Protein AF-A0A0S2LNF9-F1 (afdb_monomer)

Structure (mmCIF, N/CA/C/O backbone):
data_AF-A0A0S2LNF9-F1
#
_entry.id   AF-A0A0S2LNF9-F1
#
loop_
_atom_site.group_PDB
_atom_site.id
_atom_site.type_symbol
_atom_site.label_atom_id
_atom_site.label_alt_id
_atom_site.label_comp_id
_atom_site.label_asym_id
_atom_site.label_entity_id
_atom_site.label_seq_id
_atom_site.pdbx_PDB_ins_code
_atom_site.Cartn_x
_atom_site.Cartn_y
_atom_site.Cartn_z
_atom_site.occupancy
_atom_site.B_iso_or_equiv
_atom_site.auth_seq_id
_atom_site.auth_comp_id
_atom_site.auth_asym_id
_atom_site.auth_atom_id
_atom_site.pdbx_PDB_model_num
ATOM 1 N N . MET A 1 1 ? -45.066 14.706 72.713 1.00 43.97 1 MET A N 1
ATOM 2 C CA . MET A 1 1 ? -46.353 13.981 72.573 1.00 43.97 1 MET A CA 1
ATOM 3 C C . MET A 1 1 ? -46.395 12.631 73.308 1.00 43.97 1 MET A C 1
ATOM 5 O O . MET A 1 1 ? -47.470 12.231 73.723 1.00 43.97 1 MET A O 1
ATOM 9 N N . ILE A 1 2 ? -45.254 11.965 73.553 1.00 38.34 2 ILE A N 1
ATOM 10 C CA . ILE A 1 2 ? -45.173 10.653 74.239 1.00 38.34 2 ILE A CA 1
ATOM 11 C C . ILE A 1 2 ? -45.455 10.735 75.760 1.00 38.34 2 ILE A C 1
ATOM 13 O O . ILE A 1 2 ? -46.087 9.841 76.318 1.00 38.34 2 ILE A O 1
ATOM 17 N N . ASN A 1 3 ? -45.106 11.843 76.428 1.00 39.09 3 ASN A N 1
ATOM 18 C CA . ASN A 1 3 ? -45.374 12.017 77.869 1.00 39.09 3 ASN A CA 1
ATOM 19 C C . ASN A 1 3 ? -46.859 12.196 78.232 1.00 39.09 3 ASN A C 1
ATOM 21 O O . ASN A 1 3 ? -47.233 11.922 79.365 1.00 39.09 3 ASN A O 1
ATOM 25 N N . ALA A 1 4 ? -47.714 12.597 77.286 1.00 41.50 4 ALA A N 1
ATOM 26 C CA . ALA A 1 4 ? -49.153 12.745 77.531 1.00 41.50 4 ALA A CA 1
ATOM 27 C C . ALA A 1 4 ? -49.925 11.412 77.442 1.00 41.50 4 ALA A C 1
ATOM 29 O O . ALA A 1 4 ? -51.071 11.334 77.874 1.00 41.50 4 ALA A O 1
ATOM 30 N N . MET A 1 5 ? -49.312 10.362 76.875 1.00 44.09 5 MET A N 1
ATOM 31 C CA . MET A 1 5 ? -49.921 9.030 76.763 1.00 44.09 5 MET A CA 1
ATOM 32 C C . MET A 1 5 ? -49.586 8.118 77.947 1.00 44.09 5 MET A C 1
ATOM 34 O O . MET A 1 5 ? -50.437 7.322 78.335 1.00 44.09 5 MET A O 1
ATOM 38 N N . LYS A 1 6 ? -48.404 8.264 78.567 1.00 45.19 6 LYS A N 1
ATOM 39 C CA . LYS A 1 6 ? -48.053 7.514 79.789 1.00 45.19 6 LYS A CA 1
ATOM 40 C C . LYS A 1 6 ? -49.008 7.820 80.946 1.00 45.19 6 LYS A C 1
ATOM 42 O O . LYS A 1 6 ? -49.495 6.900 81.586 1.00 45.19 6 LYS A O 1
ATOM 47 N N . THR A 1 7 ? -49.371 9.088 81.135 1.00 42.69 7 THR A N 1
ATOM 48 C CA . THR A 1 7 ? -50.280 9.512 82.213 1.00 42.69 7 THR A CA 1
ATOM 49 C C . THR A 1 7 ? -51.710 8.990 82.066 1.00 42.69 7 THR A C 1
ATOM 51 O O . THR A 1 7 ? -52.425 8.918 83.057 1.00 42.69 7 THR A O 1
ATOM 54 N N . ARG A 1 8 ? -52.144 8.583 80.863 1.00 42.78 8 ARG A N 1
ATOM 55 C CA . ARG A 1 8 ? -53.462 7.949 80.659 1.00 42.78 8 ARG A CA 1
ATOM 56 C C . ARG A 1 8 ? -53.458 6.435 80.859 1.00 42.78 8 ARG A C 1
ATOM 58 O O . ARG A 1 8 ? -54.523 5.878 81.098 1.00 42.78 8 ARG A O 1
ATOM 65 N N . TYR A 1 9 ? -52.301 5.783 80.761 1.00 44.81 9 TYR A N 1
ATOM 66 C CA . TYR A 1 9 ? -52.181 4.337 80.955 1.00 44.81 9 TYR A CA 1
ATOM 67 C C . TYR A 1 9 ? -52.340 3.956 82.435 1.00 44.81 9 TYR A C 1
ATOM 69 O O . TYR A 1 9 ? -53.058 3.011 82.752 1.00 44.81 9 TYR A O 1
ATOM 77 N N . ASP A 1 10 ? -51.788 4.763 83.345 1.00 44.19 10 ASP A N 1
ATOM 78 C CA . ASP A 1 10 ? -51.881 4.515 84.791 1.00 44.19 10 ASP A CA 1
ATOM 79 C C . ASP A 1 10 ? -53.291 4.773 85.361 1.00 44.19 10 ASP A C 1
ATOM 81 O O . ASP A 1 10 ? -53.664 4.190 86.375 1.00 44.19 10 ASP A O 1
ATOM 85 N N . ILE A 1 11 ? -54.122 5.570 84.674 1.00 46.03 11 ILE A N 1
ATOM 86 C CA . ILE A 1 11 ? -55.523 5.830 85.064 1.00 46.03 11 ILE A CA 1
ATOM 87 C C . ILE A 1 11 ? -56.433 4.623 84.769 1.00 46.03 11 ILE A C 1
ATOM 89 O O . ILE A 1 11 ? -57.451 4.449 85.428 1.00 46.03 11 ILE A O 1
ATOM 93 N N . PHE A 1 12 ? -56.073 3.764 83.810 1.00 45.41 12 PHE A N 1
ATOM 94 C CA . PHE A 1 12 ? -56.874 2.589 83.434 1.00 45.41 12 PHE A CA 1
ATOM 95 C C . PHE A 1 12 ? -56.528 1.315 84.219 1.00 45.41 12 PHE A C 1
ATOM 97 O O . PHE A 1 12 ? -57.216 0.309 84.056 1.00 45.41 12 PHE A O 1
ATOM 104 N N . ASN A 1 13 ? -55.486 1.343 85.059 1.00 39.56 13 ASN A N 1
ATOM 105 C CA . ASN A 1 13 ? -55.034 0.180 85.829 1.00 39.56 13 ASN A CA 1
ATOM 106 C C . ASN A 1 13 ? -55.529 0.180 87.290 1.00 39.56 13 ASN A C 1
ATOM 108 O O . ASN A 1 13 ? -55.176 -0.710 88.065 1.00 39.56 13 ASN A O 1
ATOM 112 N N . SER A 1 14 ? -56.366 1.146 87.685 1.00 38.06 14 SER A N 1
ATOM 113 C CA . SER A 1 14 ? -57.137 1.044 88.922 1.00 38.06 14 SER A CA 1
ATOM 114 C C . SER A 1 14 ? -58.347 0.143 88.673 1.00 38.06 14 SER A C 1
ATOM 116 O O . SER A 1 14 ? -59.319 0.508 88.018 1.00 38.06 14 SER A O 1
ATOM 118 N N . ASN A 1 15 ? -58.276 -1.077 89.201 1.00 47.59 15 ASN A N 1
ATOM 119 C CA . ASN A 1 15 ? -59.408 -1.987 89.332 1.00 47.59 15 ASN A CA 1
ATOM 120 C C . ASN A 1 15 ? -60.584 -1.278 90.021 1.00 47.59 15 ASN A C 1
ATOM 122 O O . ASN A 1 15 ? -60.651 -1.286 91.242 1.00 47.59 15 ASN A O 1
ATOM 126 N N . THR A 1 16 ? -61.507 -0.667 89.280 1.00 46.25 16 THR A N 1
ATOM 127 C CA . THR A 1 16 ? -62.904 -0.467 89.695 1.00 46.25 16 THR A CA 1
ATOM 128 C C . THR A 1 16 ? -63.767 -0.004 88.519 1.00 46.25 16 THR A C 1
ATOM 130 O O . THR A 1 16 ? -63.423 0.922 87.799 1.00 46.25 16 THR A O 1
ATOM 133 N N . LEU A 1 17 ? -64.944 -0.636 88.420 1.00 45.34 17 LEU A N 1
ATOM 134 C CA . LEU A 1 17 ? -66.165 -0.170 87.749 1.00 45.34 17 LEU A CA 1
ATOM 135 C C . LEU A 1 17 ? -66.181 -0.186 86.212 1.00 45.34 17 LEU A C 1
ATOM 137 O O . LEU A 1 17 ? -65.773 0.760 85.564 1.00 45.34 17 LEU A O 1
ATOM 141 N N . PHE A 1 18 ? -66.796 -1.230 85.646 1.00 40.12 18 PHE A N 1
ATOM 142 C CA . PHE A 1 18 ? -68.090 -1.112 84.950 1.00 40.12 18 PHE A CA 1
ATOM 143 C C . PHE A 1 18 ? -68.757 -2.494 84.912 1.00 40.12 18 PHE A C 1
ATOM 145 O O . PHE A 1 18 ? -68.689 -3.232 83.932 1.00 40.12 18 PHE A O 1
ATOM 152 N N . ALA A 1 19 ? -69.413 -2.848 86.017 1.00 46.69 19 ALA A N 1
ATOM 153 C CA . ALA A 1 19 ? -70.541 -3.761 85.956 1.00 46.69 19 ALA A CA 1
ATOM 154 C C . ALA A 1 19 ? -71.732 -2.954 85.421 1.00 46.69 19 ALA A C 1
ATOM 156 O O . ALA A 1 19 ? -72.217 -2.050 86.099 1.00 46.69 19 ALA A O 1
ATOM 157 N N . SER A 1 20 ? -72.200 -3.253 84.211 1.00 37.16 20 SER A N 1
ATOM 158 C CA . SER A 1 20 ? -73.560 -2.905 83.808 1.00 37.16 20 SER A CA 1
ATOM 159 C C . SER A 1 20 ? -74.260 -4.154 83.288 1.00 37.16 20 SER A C 1
ATOM 161 O O . SER A 1 20 ? -73.806 -4.864 82.392 1.00 37.16 20 SER A O 1
ATOM 163 N N . THR A 1 21 ? -75.355 -4.461 83.965 1.00 40.03 21 THR A N 1
ATOM 164 C CA . THR A 1 21 ? -76.299 -5.530 83.687 1.00 40.03 21 THR A CA 1
ATOM 165 C C . THR A 1 21 ? -76.942 -5.317 82.316 1.00 40.03 21 THR A C 1
ATOM 167 O O . THR A 1 21 ? -77.536 -4.277 82.040 1.00 40.03 21 THR A O 1
ATOM 170 N N . ALA A 1 22 ? -76.848 -6.318 81.441 1.00 35.19 22 ALA A N 1
ATOM 171 C CA . ALA A 1 22 ? -77.555 -6.319 80.167 1.00 35.19 22 ALA A CA 1
ATOM 172 C C . ALA A 1 22 ? -79.027 -6.715 80.389 1.00 35.19 22 ALA A C 1
ATOM 174 O O . ALA A 1 22 ? -79.330 -7.882 80.631 1.00 35.19 22 ALA A O 1
ATOM 175 N N . LYS A 1 23 ? -79.947 -5.747 80.282 1.00 39.25 23 LYS A N 1
ATOM 176 C CA . LYS A 1 23 ? -81.360 -6.013 79.962 1.00 39.25 23 LYS A CA 1
ATOM 177 C C . LYS A 1 23 ? -81.554 -5.942 78.445 1.00 39.25 23 LYS A C 1
ATOM 179 O O . LYS A 1 23 ? -80.951 -5.118 77.763 1.00 39.25 23 LYS A O 1
ATOM 184 N N . SER A 1 24 ? -82.366 -6.867 77.945 1.00 45.22 24 SER A N 1
ATOM 185 C CA . SER A 1 24 ? -82.601 -7.186 76.536 1.00 45.22 24 SER A CA 1
ATOM 186 C C . SER A 1 24 ? -82.951 -5.978 75.658 1.00 45.22 24 SER A C 1
ATOM 188 O O . SER A 1 24 ? -83.835 -5.204 76.015 1.00 45.22 24 SER A O 1
ATOM 190 N N . GLY A 1 25 ? -82.347 -5.898 74.464 1.00 46.84 25 GLY A N 1
ATOM 191 C CA . GLY A 1 25 ? -82.920 -5.158 73.328 1.00 46.84 25 GLY A CA 1
ATOM 192 C C . GLY A 1 25 ? -82.023 -4.161 72.583 1.00 46.84 25 GLY A C 1
ATOM 193 O O . GLY A 1 25 ? -82.477 -3.591 71.598 1.00 46.84 25 GLY A O 1
ATOM 194 N N . GLY A 1 26 ? -80.766 -3.948 72.980 1.00 43.09 26 GLY A N 1
ATOM 195 C CA . GLY A 1 26 ? -79.848 -3.032 72.283 1.00 43.09 26 GLY A CA 1
ATOM 196 C C . GLY A 1 26 ? -78.637 -3.754 71.695 1.00 43.09 26 GLY A C 1
ATOM 197 O O . GLY A 1 26 ? -78.028 -4.570 72.382 1.00 43.09 26 GLY A O 1
ATOM 198 N N . LYS A 1 27 ? -78.268 -3.457 70.439 1.00 51.53 27 LYS A N 1
ATOM 199 C CA . LYS A 1 27 ? -77.035 -3.946 69.788 1.00 51.53 27 LYS A CA 1
ATOM 200 C C . LYS A 1 27 ? -75.823 -3.677 70.697 1.00 51.53 27 LYS A C 1
ATOM 202 O O . LYS A 1 27 ? -75.359 -2.545 70.790 1.00 51.53 27 LYS A O 1
ATOM 207 N N . ALA A 1 28 ? -75.331 -4.712 71.378 1.00 53.44 28 ALA A N 1
ATOM 208 C CA . ALA A 1 28 ? -74.191 -4.619 72.281 1.00 53.44 28 ALA A CA 1
ATOM 209 C C . ALA A 1 28 ? -72.918 -4.281 71.488 1.00 53.44 28 ALA A C 1
ATOM 211 O O . ALA A 1 28 ? -72.557 -4.953 70.522 1.00 53.44 28 ALA A O 1
ATOM 212 N N . ILE A 1 29 ? -72.261 -3.195 71.880 1.00 58.22 29 ILE A N 1
ATOM 213 C CA . ILE A 1 29 ? -71.175 -2.560 71.137 1.00 58.22 29 ILE A CA 1
ATOM 214 C C . ILE A 1 29 ? -69.880 -3.385 71.280 1.00 58.22 29 ILE A C 1
ATOM 216 O O . ILE A 1 29 ? -69.244 -3.403 72.333 1.00 58.22 29 ILE A O 1
ATOM 220 N N . VAL A 1 30 ? -69.450 -4.037 70.193 1.00 57.59 30 VAL A N 1
ATOM 221 C CA . VAL A 1 30 ? -68.180 -4.789 70.061 1.00 57.59 30 VAL A CA 1
ATOM 222 C C . VAL A 1 30 ? -66.984 -3.827 69.900 1.00 57.59 30 VAL A C 1
ATOM 224 O O . VAL A 1 30 ? -66.195 -3.944 68.972 1.00 57.59 30 VAL A O 1
ATOM 227 N N . MET A 1 31 ? -66.846 -2.821 70.767 1.00 55.88 31 MET A N 1
ATOM 228 C CA . MET A 1 31 ? -65.713 -1.875 70.708 1.00 55.88 31 MET A CA 1
ATOM 229 C C . MET A 1 31 ? -64.573 -2.283 71.647 1.00 55.88 31 MET A C 1
ATOM 231 O O . MET A 1 31 ? -63.405 -2.112 71.311 1.00 55.88 31 MET A O 1
ATOM 235 N N . SER A 1 32 ? -64.872 -2.911 72.787 1.00 66.06 32 SER A N 1
ATOM 236 C CA . SER A 1 32 ? -63.859 -3.216 73.811 1.00 66.06 32 SER A CA 1
ATOM 237 C C . SER A 1 32 ? -62.818 -4.251 73.361 1.00 66.06 32 SER A C 1
ATOM 239 O O . SER A 1 32 ? -61.622 -4.053 73.564 1.00 66.06 32 SER A O 1
ATOM 241 N N . LYS A 1 33 ? -63.238 -5.329 72.680 1.00 68.50 33 LYS A N 1
ATOM 242 C CA . LYS A 1 33 ? -62.317 -6.362 72.162 1.00 68.50 33 LYS A CA 1
ATOM 243 C C . LYS A 1 33 ? -61.421 -5.848 71.032 1.00 68.50 33 LYS A C 1
ATOM 245 O O . LYS A 1 33 ? -60.275 -6.281 70.929 1.00 68.50 33 LYS A O 1
ATOM 250 N N . LEU A 1 34 ? -61.932 -4.950 70.189 1.00 73.31 34 LEU A N 1
ATOM 251 C CA . LEU A 1 34 ? -61.170 -4.367 69.082 1.00 73.31 34 LEU A CA 1
ATOM 252 C C . LEU A 1 34 ? -60.105 -3.399 69.611 1.00 73.31 34 LEU A C 1
ATOM 254 O O . LEU A 1 34 ? -58.942 -3.492 69.228 1.00 73.31 34 LEU A O 1
ATOM 258 N N . VAL A 1 35 ? -60.493 -2.532 70.551 1.00 76.31 35 VAL A N 1
ATOM 259 C CA . VAL A 1 35 ? -59.588 -1.573 71.197 1.00 76.31 35 VAL A CA 1
ATOM 260 C C . VAL A 1 35 ? -58.490 -2.298 71.976 1.00 76.31 35 VAL A C 1
ATOM 262 O O . VAL A 1 35 ? -57.327 -1.932 71.853 1.00 76.31 35 VAL A O 1
ATOM 265 N N . HIS A 1 36 ? -58.809 -3.381 72.692 1.00 76.44 36 HIS A N 1
ATOM 266 C CA . HIS A 1 36 ? -57.799 -4.168 73.404 1.00 76.44 36 HIS A CA 1
ATOM 267 C C . HIS A 1 36 ? -56.769 -4.809 72.455 1.00 76.44 36 HIS A C 1
ATOM 269 O O . HIS A 1 36 ? -55.567 -4.663 72.671 1.00 76.44 36 HIS A O 1
ATOM 275 N N . LYS A 1 37 ? -57.224 -5.430 71.354 1.00 76.88 37 LYS A N 1
ATOM 276 C CA . LYS A 1 37 ? -56.330 -5.989 70.321 1.00 76.88 37 LYS A CA 1
ATOM 277 C C . LYS A 1 37 ? -55.463 -4.917 69.652 1.00 76.88 37 LYS A C 1
ATOM 279 O O . LYS A 1 37 ? -54.301 -5.169 69.340 1.00 76.88 37 LYS A O 1
ATOM 284 N N . PHE A 1 38 ? -56.009 -3.717 69.458 1.00 79.62 38 PHE A N 1
ATOM 285 C CA . PHE A 1 38 ? -55.264 -2.586 68.913 1.00 79.62 38 PHE A CA 1
ATOM 286 C C . PHE A 1 38 ? -54.183 -2.094 69.885 1.00 79.62 38 PHE A C 1
ATOM 288 O O . PHE A 1 38 ? -53.041 -1.894 69.480 1.00 79.62 38 PHE A O 1
ATOM 295 N N . VAL A 1 39 ? -54.498 -1.986 71.180 1.00 82.00 39 VAL A N 1
ATOM 296 C CA . VAL A 1 39 ? -53.531 -1.586 72.215 1.00 82.00 39 VAL A CA 1
ATOM 297 C C . VAL A 1 39 ? -52.383 -2.594 72.327 1.00 82.00 39 VAL A C 1
ATOM 299 O O . VAL A 1 39 ? -51.228 -2.182 72.395 1.00 82.00 39 VAL A O 1
ATOM 302 N N . THR A 1 40 ? -52.660 -3.900 72.239 1.00 80.38 40 THR A N 1
ATOM 303 C CA . THR A 1 40 ? -51.605 -4.932 72.215 1.00 80.38 40 THR A CA 1
ATOM 304 C C . THR A 1 40 ? -50.723 -4.884 70.960 1.00 80.38 40 THR A C 1
ATOM 306 O O . THR A 1 40 ? -49.605 -5.388 70.982 1.00 80.38 40 THR A O 1
ATOM 309 N N . PHE A 1 41 ? -51.193 -4.264 69.873 1.00 87.25 41 PHE A N 1
ATOM 310 C CA . PHE A 1 41 ? -50.462 -4.126 68.608 1.00 87.25 41 PHE A CA 1
ATOM 311 C C . PHE A 1 41 ? -49.603 -2.845 68.531 1.00 87.25 41 PHE A C 1
ATOM 313 O O . PHE A 1 41 ? -48.679 -2.764 67.721 1.00 87.25 41 PHE A O 1
ATOM 320 N N . LEU A 1 42 ? -49.839 -1.853 69.400 1.00 85.25 42 LEU A N 1
ATOM 321 C CA . LEU A 1 42 ? -49.074 -0.596 69.429 1.00 85.25 42 LEU A CA 1
ATOM 322 C C . LEU A 1 42 ? -47.551 -0.775 69.612 1.00 85.25 42 LEU A C 1
ATOM 324 O O . LEU A 1 42 ? -46.807 -0.087 68.909 1.00 85.25 42 LEU A O 1
ATOM 328 N N . PRO A 1 43 ? -47.044 -1.684 70.473 1.00 88.69 43 PRO A N 1
ATOM 329 C CA . PRO A 1 43 ? -45.602 -1.915 70.603 1.00 88.69 43 PRO A CA 1
ATOM 330 C C . PRO A 1 43 ? -44.967 -2.434 69.308 1.00 88.69 43 PRO A C 1
ATOM 332 O O . PRO A 1 43 ? -43.860 -2.031 68.954 1.00 88.69 43 PRO A O 1
ATOM 335 N N . PHE A 1 44 ? -45.687 -3.285 68.570 1.00 91.00 44 PHE A N 1
ATOM 336 C CA . PHE A 1 44 ? -45.247 -3.775 67.266 1.00 91.00 44 PHE A CA 1
ATOM 337 C C . PHE A 1 44 ? -45.174 -2.636 66.244 1.00 91.00 44 PHE A C 1
ATOM 339 O O . PHE A 1 44 ? -44.172 -2.511 65.541 1.00 91.00 44 PHE A O 1
ATOM 346 N N . LEU A 1 45 ? -46.183 -1.757 66.207 1.00 88.25 45 LEU A N 1
ATOM 347 C CA . LEU A 1 45 ? -46.167 -0.568 65.350 1.00 88.25 45 LEU A CA 1
ATOM 348 C C . LEU A 1 45 ? -44.982 0.347 65.672 1.00 88.25 45 LEU A C 1
ATOM 350 O O . LEU A 1 45 ? -44.245 0.715 64.760 1.00 88.25 45 LEU A O 1
ATOM 354 N N . ALA A 1 46 ? -44.746 0.650 66.950 1.00 90.00 46 ALA A N 1
ATOM 355 C CA . ALA A 1 46 ? -43.617 1.475 67.378 1.00 90.00 46 ALA A CA 1
ATOM 356 C C . ALA A 1 46 ? -42.269 0.857 66.970 1.00 90.00 46 ALA A C 1
ATOM 358 O O . ALA A 1 46 ? -41.428 1.549 66.395 1.00 90.00 46 ALA A O 1
ATOM 359 N N . LYS A 1 47 ? -42.093 -0.457 67.175 1.00 91.88 47 LYS A N 1
ATOM 360 C CA . LYS A 1 47 ? -40.872 -1.162 66.767 1.00 91.88 47 LYS A CA 1
ATOM 361 C C . LYS A 1 47 ? -40.702 -1.197 65.248 1.00 91.88 47 LYS A C 1
ATOM 363 O O . LYS A 1 47 ? -39.589 -1.039 64.755 1.00 91.88 47 LYS A O 1
ATOM 368 N N . SER A 1 48 ? -41.792 -1.361 64.497 1.00 93.00 48 SER A N 1
ATOM 369 C CA . SER A 1 48 ? -41.752 -1.329 63.032 1.00 93.00 48 SER A CA 1
ATOM 370 C C . SER A 1 48 ? -41.341 0.050 62.504 1.00 93.00 48 SER A C 1
ATOM 372 O O . SER A 1 48 ? -40.498 0.124 61.613 1.00 93.00 48 SER A O 1
ATOM 374 N N . MET A 1 49 ? -41.847 1.134 63.109 1.00 93.38 49 MET A N 1
ATOM 375 C CA . MET A 1 49 ? -41.465 2.506 62.765 1.00 93.38 49 MET A CA 1
ATOM 376 C C . MET A 1 49 ? -39.989 2.771 63.073 1.00 93.38 49 MET A C 1
ATOM 378 O O . MET A 1 49 ? -39.280 3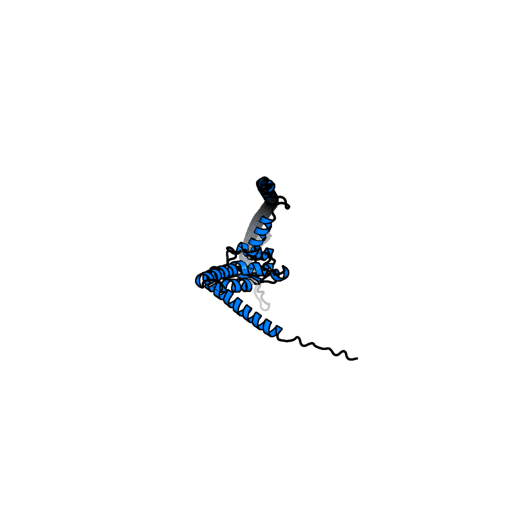.301 62.220 1.00 93.38 49 MET A O 1
ATOM 382 N N . GLU A 1 50 ? -39.504 2.338 64.238 1.00 94.81 50 GLU A N 1
ATOM 383 C CA . GLU A 1 50 ? -38.095 2.465 64.627 1.00 94.81 50 GLU A CA 1
ATOM 384 C C . GLU A 1 50 ? -37.168 1.741 63.633 1.00 94.81 50 GLU A C 1
ATOM 386 O O . GLU A 1 50 ? -36.236 2.344 63.106 1.00 94.81 50 GLU A O 1
ATOM 391 N N . ILE A 1 51 ? -37.494 0.496 63.259 1.00 94.38 51 ILE A N 1
ATOM 392 C CA . ILE A 1 51 ? -36.731 -0.269 62.256 1.00 94.38 51 ILE A CA 1
ATOM 393 C C . ILE A 1 51 ? -36.750 0.434 60.892 1.00 94.38 51 ILE A C 1
ATOM 395 O O . ILE A 1 51 ? -35.733 0.479 60.198 1.00 94.38 51 ILE A O 1
ATOM 399 N N . THR A 1 52 ? -37.892 0.986 60.468 1.00 92.38 52 THR A N 1
ATOM 400 C CA . THR A 1 52 ? -37.950 1.738 59.203 1.00 92.38 52 THR A CA 1
ATOM 401 C C . THR A 1 52 ? -37.137 3.027 59.256 1.00 92.38 52 THR A C 1
ATOM 403 O O . THR A 1 52 ? -36.513 3.384 58.260 1.00 92.38 52 THR A O 1
ATOM 406 N N . GLN A 1 53 ? -37.085 3.694 60.409 1.00 95.62 53 GLN A N 1
ATOM 407 C CA . GLN A 1 53 ? -36.294 4.902 60.606 1.00 95.62 53 GLN A CA 1
ATOM 408 C C . GLN A 1 53 ? -34.791 4.597 60.566 1.00 95.62 53 GLN A C 1
ATOM 410 O O . GLN A 1 53 ? -34.046 5.299 59.882 1.00 95.62 53 GLN A O 1
ATOM 415 N N . GLU A 1 54 ? -34.350 3.516 61.215 1.00 95.38 54 GLU A N 1
ATOM 416 C CA . GLU A 1 54 ? -32.966 3.034 61.127 1.00 95.38 54 GLU A CA 1
ATOM 417 C C . GLU A 1 54 ? -32.587 2.677 59.685 1.00 95.38 54 GLU A C 1
ATOM 419 O O . GLU A 1 54 ? -31.527 3.078 59.205 1.00 95.38 54 GLU A O 1
ATOM 424 N N . ARG A 1 55 ? -33.475 1.993 58.950 1.00 96.50 55 ARG A N 1
ATOM 425 C CA . ARG A 1 55 ? -33.264 1.682 57.525 1.00 96.50 55 ARG A CA 1
ATOM 426 C C . ARG A 1 55 ? -33.166 2.933 56.656 1.00 96.50 55 ARG A C 1
ATOM 428 O O . ARG A 1 55 ? -32.337 2.986 55.755 1.00 96.50 55 ARG A O 1
ATOM 435 N N . LEU A 1 56 ? -33.990 3.946 56.909 1.00 96.25 56 LEU A N 1
ATOM 436 C CA . LEU A 1 56 ? -33.905 5.210 56.177 1.00 96.25 56 LEU A CA 1
ATOM 437 C C . LEU A 1 56 ? -32.575 5.921 56.444 1.00 96.25 56 LEU A C 1
ATOM 439 O O . LEU A 1 56 ? -31.963 6.435 55.509 1.00 96.25 56 LEU A O 1
ATOM 443 N N . LEU A 1 57 ? -32.093 5.896 57.689 1.00 96.62 57 LEU A N 1
ATOM 444 C CA . LEU A 1 57 ? -30.798 6.470 58.050 1.00 96.62 57 LEU A CA 1
ATOM 445 C C . LEU A 1 57 ? -29.633 5.736 57.374 1.00 96.62 57 LEU A C 1
ATOM 447 O O . LEU A 1 57 ? -28.744 6.395 56.834 1.00 96.62 57 LEU A O 1
ATOM 451 N N . THR A 1 58 ? -29.642 4.399 57.333 1.00 96.06 58 THR A N 1
ATOM 452 C CA . THR A 1 58 ? -28.590 3.627 56.642 1.00 96.06 58 THR A CA 1
ATOM 453 C C . THR A 1 58 ? -28.618 3.831 55.126 1.00 96.06 58 THR A C 1
ATOM 455 O O . THR A 1 58 ? -27.570 3.952 54.488 1.00 96.06 58 THR A O 1
ATOM 458 N N . ILE A 1 59 ? -29.803 3.951 54.525 1.00 95.69 59 ILE A N 1
ATOM 459 C CA . ILE A 1 59 ? -29.934 4.306 53.104 1.00 95.69 59 ILE A CA 1
ATOM 460 C C . ILE A 1 59 ? -29.393 5.722 52.851 1.00 95.69 59 ILE A C 1
ATOM 462 O O . ILE A 1 59 ? -28.702 5.969 51.864 1.00 95.69 59 ILE A O 1
ATOM 466 N N . GLN A 1 60 ? -29.643 6.664 53.757 1.00 96.94 60 GLN A N 1
ATOM 467 C CA . GLN A 1 60 ? -29.152 8.029 53.605 1.00 96.94 60 GLN A CA 1
ATOM 468 C C . GLN A 1 60 ? -27.621 8.121 53.716 1.00 96.94 60 GLN A C 1
ATOM 470 O O . GLN A 1 60 ? -27.002 8.892 52.979 1.00 96.94 60 GLN A O 1
ATOM 475 N N . THR A 1 61 ? -26.990 7.353 54.610 1.00 95.88 61 THR A N 1
ATOM 476 C CA . THR A 1 61 ? -25.521 7.332 54.730 1.00 95.88 61 THR A CA 1
ATOM 477 C C . THR A 1 61 ? -24.866 6.665 53.525 1.00 95.88 61 THR A C 1
ATOM 479 O O . THR A 1 61 ? -23.903 7.205 52.984 1.00 95.88 61 THR A O 1
ATOM 482 N N . THR A 1 62 ? -25.420 5.551 53.043 1.00 96.56 62 THR A N 1
ATOM 483 C CA . THR A 1 62 ? -24.918 4.877 51.833 1.00 96.56 62 THR A CA 1
ATOM 484 C C . THR A 1 62 ? -25.024 5.768 50.595 1.00 96.56 62 THR A C 1
ATOM 486 O O . THR A 1 62 ? -24.053 5.875 49.850 1.00 96.56 62 THR A O 1
ATOM 489 N N . LEU A 1 63 ? -26.130 6.501 50.418 1.00 96.38 63 LEU A N 1
ATOM 490 C CA . LEU A 1 63 ? -26.266 7.475 49.328 1.00 96.38 63 LEU A CA 1
ATOM 491 C C . LEU A 1 63 ? -25.213 8.589 49.390 1.00 96.38 63 LEU A C 1
ATOM 493 O O . LEU A 1 63 ? -24.660 8.959 48.355 1.00 96.38 63 LEU A O 1
ATOM 497 N N . LYS A 1 64 ? -24.895 9.102 50.585 1.00 96.56 64 LYS A N 1
ATOM 498 C CA . LYS A 1 64 ? -23.832 10.109 50.749 1.00 96.56 64 LYS A CA 1
ATOM 499 C C . LYS A 1 64 ? -22.458 9.563 50.359 1.00 96.56 64 LYS A C 1
ATOM 501 O O . LYS A 1 64 ? -21.707 10.268 49.689 1.00 96.56 64 LYS A O 1
ATOM 506 N N . ASN A 1 65 ? -22.149 8.322 50.735 1.00 96.25 65 ASN A N 1
ATOM 507 C CA . ASN A 1 65 ? -20.878 7.684 50.382 1.00 96.25 65 ASN A CA 1
ATOM 508 C C . ASN A 1 65 ? -20.763 7.473 48.867 1.00 96.25 65 ASN A C 1
ATOM 510 O O . ASN A 1 65 ? -19.771 7.885 48.272 1.00 96.25 65 ASN A O 1
ATOM 514 N N . ILE A 1 66 ? -21.815 6.943 48.232 1.00 96.31 66 ILE A N 1
ATOM 515 C CA . ILE A 1 66 ? -21.867 6.768 46.772 1.00 96.31 66 ILE A CA 1
ATOM 516 C C . ILE A 1 66 ? -21.699 8.116 46.063 1.00 96.31 66 ILE A C 1
ATOM 518 O O . ILE A 1 66 ? -20.991 8.216 45.064 1.00 96.31 66 ILE A O 1
ATOM 522 N N . GLN A 1 67 ? -22.315 9.182 46.580 1.00 96.94 67 GLN A N 1
ATOM 523 C CA . GLN A 1 67 ? -22.167 10.514 46.001 1.00 96.94 67 GLN A CA 1
ATOM 524 C C . GLN A 1 67 ? -20.728 11.044 46.109 1.00 96.94 67 GLN A C 1
ATOM 526 O O . GLN A 1 67 ? -20.254 11.676 45.164 1.00 96.94 67 GLN A O 1
ATOM 531 N N . ALA A 1 68 ? -20.027 10.772 47.213 1.00 95.44 68 ALA A N 1
ATOM 532 C CA . ALA A 1 68 ? -18.619 11.134 47.374 1.00 95.44 68 ALA A CA 1
ATOM 533 C C . ALA A 1 68 ? -17.713 10.346 46.410 1.00 95.44 68 ALA A C 1
ATOM 535 O O . ALA A 1 68 ? -16.882 10.944 45.729 1.00 95.44 68 ALA A O 1
ATOM 536 N N . GLU A 1 69 ? -17.924 9.035 46.275 1.00 96.50 69 GLU A N 1
ATOM 537 C CA . GLU A 1 69 ? -17.198 8.191 45.311 1.00 96.50 69 GLU A CA 1
ATOM 538 C C . GLU A 1 69 ? -17.445 8.635 43.863 1.00 96.50 69 GLU A C 1
ATOM 540 O O . GLU A 1 69 ? -16.536 8.696 43.039 1.00 96.50 69 GLU A O 1
ATOM 545 N N . LEU A 1 70 ? -18.671 9.031 43.530 1.00 96.56 70 LEU A N 1
ATOM 546 C CA . LEU A 1 70 ? -18.987 9.505 42.185 1.00 96.56 70 LEU A CA 1
ATOM 547 C C . LEU A 1 70 ? -18.308 10.853 41.882 1.00 96.56 70 LEU A C 1
ATOM 549 O O . LEU A 1 70 ? -17.955 11.127 40.733 1.00 96.56 70 LEU A O 1
ATOM 553 N N . GLN A 1 71 ? -18.089 11.693 42.898 1.00 95.50 71 GLN A N 1
ATOM 554 C CA . GLN A 1 71 ? -17.319 12.931 42.757 1.00 95.50 71 GLN A CA 1
ATOM 555 C C . GLN A 1 71 ? -15.825 12.667 42.538 1.00 95.50 71 GLN A C 1
ATOM 557 O O . GLN A 1 71 ? -15.228 13.335 41.691 1.00 95.50 71 GLN A O 1
ATOM 562 N N . THR A 1 72 ? -15.226 11.694 43.235 1.00 95.81 72 THR A N 1
ATOM 563 C CA . THR A 1 72 ? -13.813 11.338 43.018 1.00 95.81 72 THR A CA 1
ATOM 564 C C . THR A 1 72 ? -13.602 10.761 41.623 1.00 95.81 72 THR A C 1
ATOM 566 O O . THR A 1 72 ? -12.732 11.236 40.896 1.00 95.81 72 THR A O 1
ATOM 569 N N . VAL A 1 73 ? -14.478 9.850 41.189 1.00 96.94 73 VAL A N 1
ATOM 570 C CA . VAL A 1 73 ? -14.450 9.274 39.835 1.00 96.94 73 VAL A CA 1
ATOM 571 C C . VAL A 1 73 ? -14.549 10.368 38.769 1.00 96.94 73 VAL A C 1
ATOM 573 O O . VAL A 1 73 ? -13.771 10.379 37.818 1.00 96.94 73 VAL A O 1
ATOM 576 N N . LYS A 1 74 ? -15.454 11.343 38.937 1.00 97.12 74 LYS A N 1
ATOM 577 C CA . LYS A 1 74 ? -15.552 12.495 38.023 1.00 97.12 74 LYS A CA 1
ATOM 578 C C . LYS A 1 74 ? -14.264 13.316 37.975 1.00 97.12 74 LYS A C 1
ATOM 580 O O . LYS A 1 74 ? -13.861 13.727 36.891 1.00 97.12 74 LYS A O 1
ATOM 585 N N . ALA A 1 75 ? -13.623 13.555 39.118 1.00 95.69 75 ALA A N 1
ATOM 586 C CA . ALA A 1 75 ? -12.360 14.287 39.171 1.00 95.69 75 ALA A CA 1
ATOM 587 C C . ALA A 1 75 ? -11.213 13.527 38.486 1.00 95.69 75 ALA A C 1
ATOM 589 O O . ALA A 1 75 ? -10.329 14.143 37.894 1.00 95.69 75 ALA A O 1
ATOM 590 N N . ASP A 1 76 ? -11.217 12.198 38.533 1.00 96.44 76 ASP A N 1
ATOM 591 C CA . ASP A 1 76 ? -10.210 11.398 37.838 1.00 96.44 76 ASP A CA 1
ATOM 592 C C . ASP A 1 76 ? -10.449 11.365 36.323 1.00 96.44 76 ASP A C 1
ATOM 594 O O . ASP A 1 76 ? -9.491 11.468 35.553 1.00 96.44 76 ASP A O 1
ATOM 598 N N . PHE A 1 77 ? -11.710 11.346 35.879 1.00 96.62 77 PHE A N 1
ATOM 599 C CA . PHE A 1 77 ? -12.044 11.503 34.461 1.00 96.62 77 PHE A CA 1
ATOM 600 C C . PHE A 1 77 ? -11.573 12.846 33.894 1.00 96.62 77 PHE A C 1
ATOM 602 O O . PHE A 1 77 ? -10.968 12.864 32.824 1.00 96.62 77 PHE A O 1
ATOM 609 N N . THR A 1 78 ? -11.765 13.958 34.609 1.00 95.75 78 THR A N 1
ATOM 610 C CA . THR A 1 78 ? -11.298 15.270 34.123 1.00 95.75 78 THR A CA 1
ATOM 611 C C . THR A 1 78 ? -9.771 15.359 34.071 1.00 95.75 78 THR A C 1
ATOM 613 O O . THR A 1 78 ? -9.220 15.920 33.123 1.00 95.75 78 THR A O 1
ATOM 616 N N . LYS A 1 79 ? -9.053 14.755 35.031 1.00 96.12 79 LYS A N 1
ATOM 617 C CA . LYS A 1 79 ? -7.584 14.623 34.953 1.00 96.12 79 LYS A CA 1
ATOM 618 C C . LYS A 1 79 ? -7.158 13.826 33.721 1.00 96.12 79 LYS A C 1
ATOM 620 O O . LYS A 1 79 ? -6.216 14.225 33.037 1.00 96.12 79 LYS A O 1
ATOM 625 N N . PHE A 1 80 ? -7.840 12.716 33.440 1.00 96.62 80 PHE A N 1
ATOM 626 C CA . PHE A 1 80 ? -7.547 11.879 32.280 1.00 96.62 80 PHE A CA 1
ATOM 627 C C . PHE A 1 80 ? -7.799 12.621 30.960 1.00 96.62 80 PHE A C 1
ATOM 629 O O . PHE A 1 80 ? -6.951 12.581 30.071 1.00 96.62 80 PHE A O 1
ATOM 636 N N . GLU A 1 81 ? -8.912 13.349 30.843 1.00 95.81 81 GLU A N 1
ATOM 637 C CA 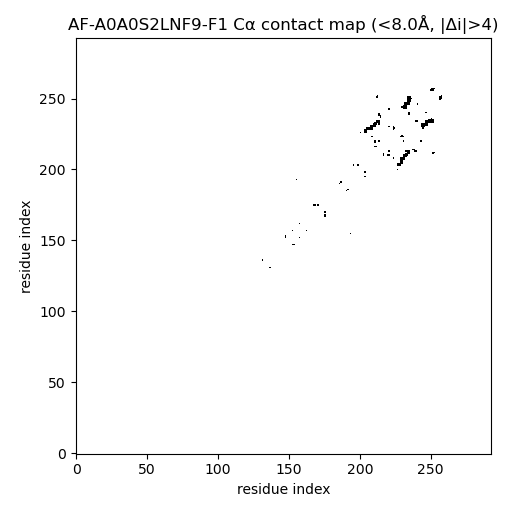. GLU A 1 81 ? -9.206 14.180 29.668 1.00 95.81 81 GLU A CA 1
ATOM 638 C C . GLU A 1 81 ? -8.127 15.245 29.434 1.00 95.81 81 GLU A C 1
ATOM 640 O O . GLU A 1 81 ? -7.655 15.398 28.306 1.00 95.81 81 GLU A O 1
ATOM 645 N N . ASN A 1 82 ? -7.668 15.915 30.495 1.00 96.12 82 ASN A N 1
ATOM 646 C CA . ASN A 1 82 ? -6.594 16.907 30.405 1.00 96.12 82 ASN A CA 1
ATOM 647 C C . ASN A 1 82 ? -5.268 16.286 29.936 1.00 96.12 82 ASN A C 1
ATOM 649 O O . ASN A 1 82 ? -4.610 16.835 29.052 1.00 96.12 82 ASN A O 1
ATOM 653 N N . LEU A 1 83 ? -4.887 15.126 30.487 1.00 96.50 83 LEU A N 1
ATOM 654 C CA . LEU A 1 83 ? -3.686 14.397 30.060 1.00 96.50 83 LEU A CA 1
ATOM 655 C C . LEU A 1 83 ? -3.774 13.974 28.594 1.00 96.50 83 LEU A C 1
ATOM 657 O O . LEU A 1 83 ? -2.803 14.107 27.852 1.00 96.50 83 LEU A O 1
ATOM 661 N N . ASN A 1 84 ? -4.938 13.493 28.162 1.00 95.50 84 ASN A N 1
ATOM 662 C CA . ASN A 1 84 ? -5.146 13.105 26.775 1.00 95.50 84 ASN A CA 1
ATOM 663 C C . ASN A 1 84 ? -5.037 14.324 25.841 1.00 95.50 84 ASN A C 1
ATOM 665 O O . ASN A 1 84 ? -4.378 14.256 24.803 1.00 95.50 84 ASN A O 1
ATOM 669 N N . GLY A 1 85 ? -5.596 15.469 26.248 1.00 95.62 85 GLY A N 1
ATOM 670 C CA . GLY A 1 85 ? -5.422 16.748 25.559 1.00 95.62 85 GLY A CA 1
ATOM 671 C C . GLY A 1 85 ? -3.947 17.130 25.396 1.00 95.62 85 GLY A C 1
ATOM 672 O O . GLY A 1 85 ? -3.506 17.411 24.281 1.00 95.62 85 GLY A O 1
ATOM 673 N N . GLU A 1 86 ? -3.158 17.042 26.466 1.00 96.56 86 GLU A N 1
ATOM 674 C CA . GLU A 1 86 ? -1.723 17.349 26.430 1.00 96.56 86 GLU A CA 1
ATOM 675 C C . GLU A 1 86 ? -0.938 16.385 25.525 1.00 96.56 86 GLU A C 1
ATOM 677 O O . GLU A 1 86 ? -0.131 16.805 24.699 1.00 96.56 86 GLU A O 1
ATOM 682 N N . VAL A 1 87 ? -1.219 15.082 25.590 1.00 97.06 87 VAL A N 1
ATOM 683 C CA . VAL A 1 87 ? -0.573 14.100 24.702 1.00 97.06 87 VAL A CA 1
ATOM 684 C C . VAL A 1 87 ? -0.904 14.387 23.236 1.00 97.06 87 VAL A C 1
ATOM 686 O O . VAL A 1 87 ? -0.020 14.341 22.374 1.00 97.06 87 VAL A O 1
ATOM 689 N N . THR A 1 88 ? -2.160 14.723 22.929 1.00 96.44 88 THR A N 1
ATOM 690 C CA . THR A 1 88 ? -2.544 15.068 21.554 1.00 96.44 88 THR A CA 1
ATOM 691 C C . THR A 1 88 ? -1.856 16.345 21.071 1.00 96.44 88 THR A C 1
ATOM 693 O O . THR A 1 88 ? -1.372 16.367 19.935 1.00 96.44 88 THR A O 1
ATOM 696 N N . SER A 1 89 ? -1.718 17.369 21.920 1.00 95.62 89 SER A N 1
ATOM 697 C CA . SER A 1 89 ? -1.020 18.611 21.570 1.00 95.62 89 SER A CA 1
ATOM 698 C C . SER A 1 89 ? 0.457 18.334 21.246 1.00 95.62 89 SER A C 1
ATOM 700 O O . SER A 1 89 ? 0.948 18.725 20.180 1.00 95.62 89 SER A O 1
ATOM 702 N N . GLN A 1 90 ? 1.140 17.533 22.066 1.00 97.19 90 GLN A N 1
ATOM 703 C CA . GLN A 1 90 ? 2.534 17.156 21.836 1.00 97.19 90 GLN A CA 1
ATOM 704 C C . GLN A 1 90 ? 2.716 16.324 20.563 1.00 97.19 90 GLN A C 1
ATOM 706 O O . GLN A 1 90 ? 3.633 16.585 19.778 1.00 97.19 90 GLN A O 1
ATOM 711 N N . LEU A 1 91 ? 1.817 15.373 20.292 1.00 96.00 91 LEU A N 1
ATOM 712 C CA . LEU A 1 91 ? 1.854 14.587 19.056 1.00 96.00 91 LEU A CA 1
ATOM 713 C C . LEU A 1 91 ? 1.677 15.462 17.811 1.00 96.00 91 LEU A C 1
ATOM 715 O O . LEU A 1 91 ? 2.361 15.245 16.805 1.00 96.00 91 LEU A O 1
ATOM 719 N N . THR A 1 92 ? 0.805 16.473 17.864 1.00 96.06 92 THR A N 1
ATOM 720 C CA . THR A 1 92 ? 0.642 17.408 16.739 1.00 96.06 92 THR A CA 1
ATOM 721 C C . THR A 1 92 ? 1.902 18.241 16.494 1.00 96.06 92 THR A C 1
ATOM 723 O O . THR A 1 92 ? 2.293 18.417 15.336 1.00 96.06 92 THR A O 1
ATOM 726 N N . LEU A 1 93 ? 2.594 18.668 17.557 1.00 97.12 93 LEU A N 1
ATOM 727 C CA . LEU A 1 93 ? 3.862 19.395 17.464 1.00 97.12 93 LEU A CA 1
ATOM 728 C C . LEU A 1 93 ? 4.991 18.524 16.894 1.00 97.12 93 LEU A C 1
ATOM 730 O O . LEU A 1 93 ? 5.752 18.969 16.035 1.00 97.12 93 LEU A O 1
ATOM 734 N N . ILE A 1 94 ? 5.105 17.272 17.342 1.00 97.00 94 ILE A N 1
ATOM 735 C CA . ILE A 1 94 ? 6.101 16.328 16.814 1.00 97.00 94 ILE A CA 1
ATOM 736 C C . ILE A 1 94 ? 5.848 16.082 15.324 1.00 97.00 94 ILE A C 1
ATOM 738 O O . ILE A 1 94 ? 6.775 16.122 14.511 1.00 97.00 94 ILE A O 1
ATOM 742 N N . LYS A 1 95 ? 4.582 15.887 14.943 1.00 97.38 95 LYS A N 1
ATOM 743 C CA . LYS A 1 95 ? 4.192 15.663 13.550 1.00 97.38 95 LYS A CA 1
ATOM 744 C C . LYS A 1 95 ? 4.544 16.852 12.653 1.00 97.38 95 LYS A C 1
ATOM 746 O O . LYS A 1 95 ? 5.033 16.634 11.545 1.00 97.38 95 LYS A O 1
ATOM 751 N N . SER A 1 96 ? 4.320 18.089 13.100 1.00 95.38 96 SER A N 1
ATOM 752 C CA . SER A 1 96 ? 4.647 19.278 12.301 1.00 95.38 96 SER A CA 1
ATOM 753 C C . SER A 1 96 ? 6.159 19.445 12.106 1.00 95.38 96 SER A C 1
ATOM 755 O O . SER A 1 96 ? 6.599 19.684 10.979 1.00 95.38 96 SER A O 1
ATOM 757 N N . LYS A 1 97 ? 6.962 19.213 13.156 1.00 97.31 97 LYS A N 1
ATOM 758 C CA . LYS A 1 97 ? 8.432 19.211 13.064 1.00 97.31 97 LYS A CA 1
ATOM 759 C C . LYS A 1 97 ? 8.933 18.156 12.079 1.00 97.31 97 LYS A C 1
ATOM 761 O O . LYS A 1 97 ? 9.676 18.492 11.160 1.00 97.31 97 LYS A O 1
ATOM 766 N N . LEU A 1 98 ? 8.444 16.920 12.182 1.00 96.25 98 LEU A N 1
ATOM 767 C CA . LEU A 1 98 ? 8.838 15.835 11.279 1.00 96.25 98 LEU A CA 1
ATOM 768 C C . LEU A 1 98 ? 8.544 16.169 9.808 1.00 96.25 98 LEU A C 1
ATOM 770 O O . LEU A 1 98 ? 9.371 15.918 8.934 1.00 96.25 98 LEU A O 1
ATOM 774 N N . LEU A 1 99 ? 7.377 16.756 9.523 1.00 95.75 99 LEU A N 1
ATOM 775 C CA . LEU A 1 99 ? 7.020 17.168 8.164 1.00 95.75 99 LEU A CA 1
ATOM 776 C C . LEU A 1 99 ? 7.963 18.255 7.632 1.00 95.75 99 LEU A C 1
ATOM 778 O O . LEU A 1 99 ? 8.404 18.163 6.485 1.00 95.75 99 LEU A O 1
ATOM 782 N N . SER A 1 100 ? 8.320 19.245 8.459 1.00 95.62 100 SER A N 1
ATOM 783 C CA . SER A 1 100 ? 9.295 20.266 8.057 1.00 95.62 100 SER A CA 1
ATOM 784 C C . SER A 1 100 ? 10.682 19.675 7.775 1.00 95.62 100 SER A C 1
ATOM 786 O O . SER A 1 100 ? 11.308 20.035 6.779 1.00 95.62 100 SER A O 1
ATOM 788 N N . GLU A 1 101 ? 11.137 18.710 8.578 1.00 95.88 101 GLU A N 1
ATOM 789 C CA . GLU A 1 101 ? 12.426 18.038 8.382 1.00 95.88 101 GLU A CA 1
ATOM 790 C C . GLU A 1 101 ? 12.442 17.159 7.127 1.00 95.88 101 GLU A C 1
ATOM 792 O O . GLU A 1 101 ? 13.429 17.118 6.392 1.00 95.88 101 GLU A O 1
ATOM 797 N N . GLN A 1 102 ? 11.340 16.474 6.823 1.00 95.88 102 GLN A N 1
ATOM 798 C CA . GLN A 1 102 ? 11.237 15.686 5.596 1.00 95.88 102 GLN A CA 1
ATOM 799 C C . GLN A 1 102 ? 11.365 16.561 4.346 1.00 95.88 102 GLN A C 1
ATOM 801 O O . GLN A 1 102 ? 12.031 16.161 3.383 1.00 95.88 102 GLN A O 1
ATOM 806 N N . GLU A 1 103 ? 10.779 17.759 4.362 1.00 94.69 103 GLU A N 1
ATOM 807 C CA . GLU A 1 103 ? 10.852 18.672 3.225 1.00 94.69 103 GLU A CA 1
ATOM 808 C C . GLU A 1 103 ? 12.253 19.283 3.071 1.00 94.69 103 GLU A C 1
ATOM 810 O O . GLU A 1 103 ? 12.792 19.315 1.959 1.00 94.69 103 GLU A O 1
ATOM 815 N N . THR A 1 104 ? 12.918 19.664 4.169 1.00 95.88 104 THR A N 1
ATOM 816 C CA . THR A 1 104 ? 14.315 20.133 4.101 1.00 95.88 104 THR A CA 1
ATOM 817 C C . THR A 1 104 ? 15.245 19.043 3.564 1.00 95.88 104 THR A C 1
ATOM 819 O O . THR A 1 104 ? 16.063 19.303 2.674 1.00 95.88 104 THR A O 1
ATOM 822 N N . LEU A 1 105 ? 15.071 17.797 4.010 1.00 96.69 105 LEU A N 1
ATOM 823 C CA . LEU A 1 105 ? 15.861 16.647 3.566 1.00 96.69 105 LEU A CA 1
ATOM 824 C C . LEU A 1 105 ? 15.600 16.327 2.083 1.00 96.69 105 LEU A C 1
ATOM 826 O O . LEU A 1 105 ? 16.527 15.987 1.338 1.00 96.69 105 LEU A O 1
ATOM 830 N N . ARG A 1 106 ? 14.360 16.494 1.611 1.00 95.94 106 ARG A N 1
ATOM 831 C CA . ARG A 1 106 ? 14.000 16.364 0.192 1.00 95.94 106 ARG A CA 1
ATOM 832 C C . ARG A 1 106 ? 14.719 17.401 -0.671 1.00 95.94 106 ARG A C 1
ATOM 834 O O . ARG A 1 106 ? 15.334 17.024 -1.674 1.00 95.94 106 ARG A O 1
ATOM 841 N N . VAL A 1 107 ? 14.688 18.675 -0.279 1.00 96.38 107 VAL A N 1
ATOM 842 C CA . VAL A 1 107 ? 15.387 19.761 -0.990 1.00 96.38 107 VAL A CA 1
ATOM 843 C C . VAL A 1 107 ? 16.898 19.520 -0.996 1.00 96.38 107 VAL A C 1
ATOM 845 O O . VAL A 1 107 ? 17.547 19.653 -2.037 1.00 96.38 107 VAL A O 1
ATOM 848 N N . LEU A 1 108 ? 17.463 19.097 0.135 1.00 97.00 108 LEU A N 1
ATOM 849 C CA . LEU A 1 108 ? 18.890 18.815 0.268 1.00 97.00 108 LEU A CA 1
ATOM 850 C C . LEU A 1 108 ? 19.329 17.645 -0.627 1.00 97.00 108 LEU A C 1
ATOM 852 O O . LEU A 1 108 ? 20.325 17.760 -1.344 1.00 97.00 108 LEU A O 1
ATOM 856 N N . LYS A 1 109 ? 18.542 16.562 -0.694 1.00 95.94 109 LYS A N 1
ATOM 857 C CA . LYS A 1 109 ? 18.775 15.442 -1.626 1.00 95.94 109 LYS A CA 1
ATOM 858 C C . LYS A 1 109 ? 18.784 15.891 -3.088 1.00 95.94 109 LYS A C 1
ATOM 860 O O . LYS A 1 109 ? 19.615 15.415 -3.862 1.00 95.94 109 LYS A O 1
ATOM 865 N N . LEU A 1 110 ? 17.880 16.791 -3.483 1.00 93.75 110 LEU A N 1
ATOM 866 C CA . LEU A 1 110 ? 17.848 17.331 -4.847 1.00 93.75 110 LEU A CA 1
ATOM 867 C C . LEU A 1 110 ? 19.095 18.171 -5.151 1.00 93.75 110 LEU A C 1
ATOM 869 O O . LEU A 1 110 ? 19.715 17.973 -6.198 1.00 93.75 110 LEU A O 1
ATOM 873 N N . LYS A 1 111 ? 19.508 19.042 -4.222 1.00 96.81 111 LYS A N 1
ATOM 874 C CA . LYS A 1 111 ? 20.731 19.849 -4.359 1.00 96.81 111 LYS A CA 1
ATOM 875 C C . LYS A 1 111 ? 21.985 18.979 -4.465 1.00 96.81 111 LYS A C 1
ATOM 877 O O . LYS A 1 111 ? 22.791 19.195 -5.365 1.00 96.81 111 LYS A O 1
ATOM 882 N N . LEU A 1 112 ? 22.115 17.950 -3.625 1.00 95.25 112 LEU A N 1
ATOM 883 C CA . LEU A 1 112 ? 23.238 17.007 -3.688 1.00 95.25 112 LEU A CA 1
ATOM 884 C C . LEU A 1 112 ? 23.296 16.257 -5.022 1.00 95.25 112 LEU A C 1
ATOM 886 O O . LEU A 1 112 ? 24.371 16.104 -5.595 1.00 95.25 112 LEU A O 1
ATOM 890 N N . ARG A 1 113 ? 22.148 15.820 -5.555 1.00 92.12 113 ARG A N 1
ATOM 891 C CA . ARG A 1 113 ? 22.095 15.172 -6.877 1.00 92.12 113 ARG A CA 1
ATOM 892 C C . ARG A 1 113 ? 22.530 16.111 -7.996 1.00 92.12 113 ARG A C 1
ATOM 894 O O . ARG A 1 113 ? 23.240 15.671 -8.896 1.00 92.12 113 ARG A O 1
ATOM 901 N N . ARG A 1 114 ? 22.126 17.383 -7.932 1.00 93.75 114 ARG A N 1
ATOM 902 C CA . ARG A 1 114 ? 22.555 18.411 -8.884 1.00 93.75 114 ARG A CA 1
ATOM 903 C C . ARG A 1 114 ? 24.068 18.633 -8.814 1.00 93.75 114 ARG A C 1
ATOM 905 O O . ARG A 1 114 ? 24.718 18.533 -9.846 1.00 93.75 114 ARG A O 1
ATOM 912 N N . LEU A 1 115 ? 24.626 18.817 -7.617 1.00 93.56 115 LEU A N 1
ATOM 913 C CA . LEU A 1 115 ? 26.074 18.970 -7.424 1.00 93.56 115 LEU A CA 1
ATOM 914 C C . LEU A 1 115 ? 26.853 17.747 -7.924 1.00 93.56 115 LEU A C 1
ATOM 916 O O . LEU A 1 115 ? 27.852 17.891 -8.621 1.00 93.56 115 LEU A O 1
ATOM 920 N N . ALA A 1 116 ? 26.370 16.535 -7.643 1.00 91.06 116 ALA A N 1
ATOM 921 C CA . ALA A 1 116 ? 26.986 15.313 -8.153 1.00 91.06 116 ALA A CA 1
ATOM 922 C C . ALA A 1 116 ? 26.945 15.235 -9.692 1.00 91.06 116 ALA A C 1
ATOM 924 O O . ALA A 1 116 ? 27.886 14.741 -10.313 1.00 91.06 116 ALA A O 1
ATOM 925 N N . ALA A 1 117 ? 25.871 15.719 -10.326 1.00 88.88 117 ALA A N 1
ATOM 926 C CA . ALA A 1 117 ? 25.776 15.797 -11.783 1.00 88.88 117 ALA A CA 1
ATOM 927 C C . ALA A 1 117 ? 26.735 16.850 -12.365 1.00 88.88 117 ALA A C 1
ATOM 929 O O . ALA A 1 117 ? 27.407 16.568 -13.355 1.00 88.88 117 ALA A O 1
ATOM 930 N N . GLU A 1 118 ? 26.847 18.018 -11.728 1.00 90.50 118 GLU A N 1
ATOM 931 C CA . GLU A 1 118 ? 27.786 19.084 -12.104 1.00 90.50 118 GLU A CA 1
ATOM 932 C C . GLU A 1 118 ? 29.246 18.612 -11.980 1.00 90.50 118 GLU A C 1
ATOM 934 O O . GLU A 1 118 ? 30.031 18.795 -12.909 1.00 90.50 118 GLU A O 1
ATOM 939 N N . GLN A 1 119 ? 29.601 17.905 -10.901 1.00 88.75 119 GLN A N 1
ATOM 940 C CA . GLN A 1 119 ? 30.929 17.300 -10.728 1.00 88.75 119 GLN A CA 1
ATOM 941 C C . GLN A 1 119 ? 31.244 16.259 -11.807 1.00 88.75 119 GLN A C 1
ATOM 943 O O . GLN A 1 119 ? 32.343 16.255 -12.363 1.00 88.75 119 GLN A O 1
ATOM 948 N N . ARG A 1 120 ? 30.283 15.389 -12.144 1.00 84.62 120 ARG A N 1
ATOM 949 C CA . ARG A 1 120 ? 30.452 14.433 -13.249 1.00 84.62 120 ARG A CA 1
ATOM 950 C C . ARG A 1 120 ? 30.655 15.163 -14.570 1.00 84.62 120 ARG A C 1
ATOM 952 O O . ARG A 1 120 ? 31.572 14.819 -15.304 1.00 84.62 120 ARG A O 1
ATOM 959 N N . LEU A 1 121 ? 29.846 16.183 -14.858 1.00 84.19 121 LEU A N 1
ATOM 960 C CA . LEU A 1 121 ? 29.976 16.988 -16.072 1.00 84.19 121 LEU A CA 1
ATOM 961 C C . LEU A 1 121 ? 31.372 17.617 -16.171 1.00 84.19 121 LEU A C 1
ATOM 963 O O . LEU A 1 121 ? 32.012 17.488 -17.212 1.00 84.19 121 LEU A O 1
ATOM 967 N N . LEU A 1 122 ? 31.867 18.211 -15.080 1.00 81.56 122 LEU A N 1
ATOM 968 C CA . LEU A 1 122 ? 33.216 18.778 -14.983 1.00 81.56 122 LEU A CA 1
ATOM 969 C C . LEU A 1 122 ? 34.307 17.746 -15.305 1.00 81.56 122 LEU A C 1
ATOM 971 O O . LEU A 1 122 ? 35.237 18.066 -16.039 1.00 81.56 122 LEU A O 1
ATOM 975 N N . GLN A 1 123 ? 34.170 16.497 -14.846 1.00 79.50 123 GLN A N 1
ATOM 976 C CA . GLN A 1 123 ? 35.092 15.406 -15.204 1.00 79.50 123 GLN A CA 1
ATOM 977 C C . GLN A 1 123 ? 35.039 15.032 -16.698 1.00 79.50 123 GLN A C 1
ATOM 979 O O . GLN A 1 123 ? 36.032 14.556 -17.251 1.00 79.50 123 GLN A O 1
ATOM 984 N N . PHE A 1 124 ? 33.907 15.253 -17.374 1.00 70.94 124 PHE A N 1
ATOM 985 C CA . PHE A 1 124 ? 33.763 15.013 -18.813 1.00 70.94 124 PHE A CA 1
ATOM 986 C C . PHE A 1 124 ? 34.246 16.187 -19.682 1.00 70.94 124 PHE A C 1
ATOM 988 O O . PHE A 1 124 ? 34.612 15.952 -20.833 1.00 70.94 124 PHE A O 1
ATOM 995 N N . LEU A 1 125 ? 34.317 17.422 -19.165 1.00 70.56 125 LEU A N 1
ATOM 996 C CA . LEU A 1 125 ? 34.725 18.604 -19.946 1.00 70.56 125 LEU A CA 1
ATOM 997 C C . LEU A 1 125 ? 36.102 18.472 -20.637 1.00 70.56 125 LEU A C 1
ATOM 999 O O . LEU A 1 125 ? 36.192 18.831 -21.814 1.00 70.56 125 LEU A O 1
ATOM 1003 N N . PRO A 1 126 ? 37.166 17.922 -20.011 1.00 68.88 126 PRO A N 1
ATOM 1004 C CA . PRO A 1 126 ? 38.449 17.716 -20.690 1.00 68.88 126 PRO A CA 1
ATOM 1005 C C . PRO A 1 126 ? 38.344 16.769 -21.894 1.00 68.88 126 PRO A C 1
ATOM 1007 O O . PRO A 1 126 ? 39.011 16.982 -22.902 1.00 68.88 126 PRO A O 1
ATOM 1010 N N . ARG A 1 127 ? 37.461 15.761 -21.823 1.00 60.34 127 ARG A N 1
ATOM 1011 C CA . ARG A 1 127 ? 37.189 14.817 -22.925 1.00 60.34 127 ARG A CA 1
ATOM 1012 C C . ARG A 1 127 ? 36.333 15.435 -24.030 1.00 60.34 127 ARG A C 1
ATOM 1014 O O . ARG A 1 127 ? 36.400 14.992 -25.170 1.00 60.34 127 ARG A O 1
ATOM 1021 N N . LEU A 1 128 ? 35.544 16.459 -23.706 1.00 54.97 128 LEU A N 1
ATOM 1022 C CA . LEU A 1 128 ? 34.771 17.224 -24.685 1.00 54.97 128 LEU A CA 1
ATOM 1023 C C . LEU A 1 128 ? 35.638 18.223 -25.465 1.00 54.97 128 LEU A C 1
ATOM 1025 O O . LEU A 1 128 ? 35.306 18.548 -26.601 1.00 54.97 128 LEU A O 1
ATOM 1029 N N . ARG A 1 129 ? 36.778 18.654 -24.905 1.00 56.03 129 ARG A N 1
ATOM 1030 C CA . ARG A 1 129 ? 37.767 19.493 -25.607 1.00 56.03 129 ARG A CA 1
ATOM 1031 C C . ARG A 1 129 ? 38.416 18.767 -26.792 1.00 56.03 129 ARG A C 1
ATOM 1033 O O . ARG A 1 129 ? 38.789 19.416 -27.760 1.00 56.03 129 ARG A O 1
ATOM 1040 N N . SER A 1 130 ? 38.539 17.440 -26.726 1.00 53.75 130 SER A N 1
ATOM 1041 C CA . SER A 1 130 ? 39.124 16.613 -27.789 1.00 53.75 130 SER A CA 1
ATOM 1042 C C . SER A 1 130 ? 38.102 16.088 -28.802 1.00 53.75 130 SER A C 1
ATOM 1044 O O . SER A 1 130 ? 38.454 15.229 -29.611 1.00 53.75 130 SER A O 1
ATOM 1046 N N . LEU A 1 131 ? 36.838 16.540 -28.765 1.00 53.19 131 LEU A N 1
ATOM 1047 C CA . LEU A 1 131 ? 35.909 16.196 -29.839 1.00 53.19 131 LEU A CA 1
ATOM 1048 C C . LEU A 1 131 ? 36.326 16.932 -31.120 1.00 53.19 131 LEU A C 1
ATOM 1050 O O . LEU A 1 131 ? 36.477 18.154 -31.090 1.00 53.19 131 LEU A O 1
ATOM 1054 N N . PRO A 1 132 ? 36.477 16.219 -32.250 1.00 48.16 132 PRO A N 1
ATOM 1055 C CA . PRO A 1 132 ? 36.701 16.870 -33.527 1.00 48.16 132 PRO A CA 1
ATOM 1056 C C . PRO A 1 132 ? 35.481 17.748 -33.807 1.00 48.16 132 PRO A C 1
ATOM 1058 O O . PRO A 1 132 ? 34.345 17.265 -33.818 1.00 48.16 132 PRO A O 1
ATOM 1061 N N . THR A 1 133 ? 35.702 19.047 -33.996 1.00 51.09 133 THR A N 1
ATOM 1062 C CA . THR A 1 133 ? 34.663 19.941 -34.504 1.00 51.09 133 THR A CA 1
ATOM 1063 C C . THR A 1 133 ? 34.133 19.369 -35.822 1.00 51.09 133 THR A C 1
ATOM 1065 O O . THR A 1 133 ? 34.872 18.740 -36.584 1.00 51.09 133 THR A O 1
ATOM 1068 N N . LEU A 1 134 ? 32.832 19.552 -36.068 1.00 49.56 134 LEU A N 1
ATOM 1069 C CA . LEU A 1 134 ? 32.001 18.921 -37.114 1.00 49.56 134 LEU A CA 1
ATOM 1070 C C . LEU A 1 134 ? 32.491 19.059 -38.577 1.00 49.56 134 LEU A C 1
ATOM 1072 O O . LEU A 1 134 ? 31.790 18.641 -39.490 1.00 49.56 134 LEU A O 1
ATOM 1076 N N . SER A 1 135 ? 33.683 19.604 -38.814 1.00 48.88 135 SER A N 1
ATOM 1077 C CA . SER A 1 135 ? 34.273 19.808 -40.137 1.00 48.88 135 SER A CA 1
ATOM 1078 C C . SER A 1 135 ? 35.272 18.713 -40.565 1.00 48.88 135 SER A C 1
ATOM 1080 O O . SER A 1 135 ? 35.453 18.502 -41.758 1.00 48.88 135 SER A O 1
ATOM 1082 N N . GLN A 1 136 ? 35.904 17.962 -39.646 1.00 48.19 136 GLN A N 1
ATOM 10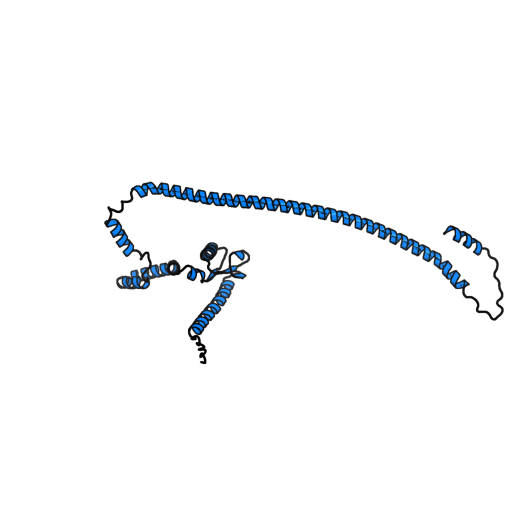83 C CA . GLN A 1 136 ? 37.105 17.174 -40.011 1.00 48.19 136 GLN A CA 1
ATOM 1084 C C . GLN A 1 136 ? 36.983 15.644 -40.114 1.00 48.19 136 GLN A C 1
ATOM 1086 O O . GLN A 1 136 ? 37.939 15.015 -40.553 1.00 48.19 136 GLN A O 1
ATOM 1091 N N . ASN A 1 137 ? 35.858 15.001 -39.781 1.00 51.44 137 ASN A N 1
ATOM 1092 C CA . ASN A 1 137 ? 35.800 13.528 -39.782 1.00 51.44 137 ASN A CA 1
ATOM 1093 C C . ASN A 1 137 ? 34.584 12.950 -40.517 1.00 51.44 137 ASN A C 1
ATOM 1095 O O . ASN A 1 137 ? 33.737 12.275 -39.927 1.00 51.44 137 ASN A O 1
ATOM 1099 N N . SER A 1 138 ? 34.559 13.131 -41.841 1.00 56.69 138 SER A N 1
ATOM 1100 C CA . SER A 1 138 ? 33.646 12.414 -42.745 1.00 56.69 138 SER A CA 1
ATOM 1101 C C . SER A 1 138 ? 33.745 10.895 -42.570 1.00 56.69 138 SER A C 1
ATOM 1103 O O . SER A 1 138 ? 32.725 10.222 -42.488 1.00 56.69 138 SER A O 1
ATOM 1105 N N . LYS A 1 139 ? 34.958 10.364 -42.362 1.00 53.38 139 LYS A N 1
ATOM 1106 C CA . LYS A 1 139 ? 35.199 8.925 -42.171 1.00 53.38 139 LYS A CA 1
ATOM 1107 C C . LYS A 1 139 ? 34.610 8.371 -40.877 1.00 53.38 139 LYS A C 1
ATOM 1109 O O . LYS A 1 139 ? 34.138 7.240 -40.869 1.00 53.38 139 LYS A O 1
ATOM 1114 N N . MET A 1 140 ? 34.604 9.131 -39.778 1.00 47.94 140 MET A N 1
ATOM 1115 C CA . MET A 1 140 ? 33.984 8.673 -38.525 1.00 47.94 140 MET A CA 1
ATOM 1116 C C . MET A 1 140 ? 32.461 8.678 -38.648 1.00 47.94 140 MET A C 1
ATOM 1118 O O . MET A 1 140 ? 31.822 7.721 -38.226 1.00 47.94 140 MET A O 1
ATOM 1122 N N . VAL A 1 141 ? 31.888 9.703 -39.285 1.00 55.75 141 VAL A N 1
ATOM 1123 C CA . VAL A 1 141 ? 30.449 9.766 -39.575 1.00 55.75 141 VAL A CA 1
ATOM 1124 C C . VAL A 1 141 ? 30.033 8.654 -40.540 1.00 55.75 141 VAL A C 1
ATOM 1126 O O . VAL A 1 141 ? 29.033 7.994 -40.281 1.00 55.75 141 VAL A O 1
ATOM 1129 N N . GLU A 1 142 ? 30.821 8.361 -41.577 1.00 58.69 142 GLU A N 1
ATOM 1130 C CA . GLU A 1 142 ? 30.608 7.215 -42.473 1.00 58.69 142 GLU A CA 1
ATOM 1131 C C . GLU A 1 142 ? 30.738 5.884 -41.736 1.00 58.69 142 GLU A C 1
ATOM 1133 O O . GLU A 1 142 ? 29.901 5.002 -41.902 1.00 58.69 142 GLU A O 1
ATOM 1138 N N . THR A 1 143 ? 31.739 5.730 -40.868 1.00 56.03 143 THR A N 1
ATOM 1139 C CA . THR A 1 143 ? 31.929 4.495 -40.093 1.00 56.03 143 THR A CA 1
ATOM 1140 C C . THR A 1 143 ? 30.797 4.308 -39.085 1.00 56.03 143 THR A C 1
ATOM 1142 O O . THR A 1 143 ? 30.314 3.190 -38.923 1.00 56.03 143 THR A O 1
ATOM 1145 N N . ILE A 1 144 ? 30.306 5.389 -38.468 1.00 53.22 144 ILE A N 1
ATOM 1146 C CA . ILE A 1 144 ? 29.118 5.395 -37.607 1.00 53.22 144 ILE A CA 1
ATOM 1147 C C . ILE A 1 144 ? 27.861 5.110 -38.434 1.00 53.22 144 ILE A C 1
ATOM 1149 O O . ILE A 1 144 ? 27.060 4.295 -38.007 1.00 53.22 144 ILE A O 1
ATOM 1153 N N . GLN A 1 145 ? 27.688 5.667 -39.635 1.00 52.25 145 GLN A N 1
ATOM 1154 C CA . GLN A 1 145 ? 26.567 5.339 -40.528 1.00 52.25 145 GLN A CA 1
ATOM 1155 C C . GLN A 1 145 ? 26.600 3.874 -40.986 1.00 52.25 145 GLN A C 1
ATOM 1157 O O . GLN A 1 145 ? 25.560 3.219 -41.044 1.00 52.25 145 GLN A O 1
ATOM 1162 N N . VAL A 1 146 ? 27.783 3.325 -41.261 1.00 55.34 146 VAL A N 1
ATOM 1163 C CA . VAL A 1 146 ? 27.986 1.914 -41.615 1.00 55.34 146 VAL A CA 1
ATOM 1164 C C . VAL A 1 146 ? 27.763 1.004 -40.401 1.00 55.34 146 VAL A C 1
ATOM 1166 O O . VAL A 1 146 ? 27.145 -0.054 -40.538 1.00 55.34 146 VAL A O 1
ATOM 1169 N N . LEU A 1 147 ? 28.200 1.407 -39.205 1.00 43.81 147 LEU A N 1
ATOM 1170 C CA . LEU A 1 147 ? 27.950 0.693 -37.949 1.00 43.81 147 LEU A CA 1
ATOM 1171 C C . LEU A 1 147 ? 26.477 0.755 -37.539 1.00 43.81 147 LEU A C 1
ATOM 1173 O O . LEU A 1 147 ? 25.945 -0.267 -37.126 1.00 43.81 147 LEU A O 1
ATOM 1177 N N . MET A 1 148 ? 25.800 1.886 -37.732 1.00 43.12 148 MET A N 1
ATOM 1178 C CA . MET A 1 148 ? 24.361 2.070 -37.495 1.00 43.12 148 MET A CA 1
ATOM 1179 C C . MET A 1 148 ? 23.505 1.348 -38.547 1.00 43.12 148 MET A C 1
ATOM 1181 O O . MET A 1 148 ? 22.429 0.859 -38.226 1.00 43.12 148 MET A O 1
ATOM 1185 N N . ARG A 1 149 ? 23.999 1.166 -39.782 1.00 48.62 149 ARG A N 1
ATOM 1186 C CA . ARG A 1 149 ? 23.408 0.224 -40.757 1.00 48.62 149 ARG A CA 1
ATOM 1187 C C . ARG A 1 149 ? 23.597 -1.245 -40.353 1.00 48.62 149 ARG A C 1
ATOM 1189 O O . ARG A 1 149 ? 22.800 -2.097 -40.745 1.00 48.62 149 ARG A O 1
ATOM 1196 N N . LYS A 1 150 ? 24.660 -1.581 -39.609 1.00 47.50 150 LYS A N 1
ATOM 1197 C CA . LYS A 1 150 ? 24.975 -2.960 -39.179 1.00 47.50 150 LYS A CA 1
ATOM 1198 C C . LYS A 1 150 ? 24.333 -3.343 -37.841 1.00 47.50 150 LYS A C 1
ATOM 1200 O O . LYS A 1 150 ? 23.926 -4.497 -37.693 1.00 47.50 150 LYS A O 1
ATOM 1205 N N . PHE A 1 151 ? 24.216 -2.404 -36.910 1.00 45.34 151 PHE A N 1
ATOM 1206 C CA . PHE A 1 151 ? 23.581 -2.553 -35.606 1.00 45.34 151 PHE A CA 1
ATOM 1207 C C . PHE A 1 151 ? 22.268 -1.780 -35.590 1.00 45.34 151 PHE A C 1
ATOM 1209 O O . PHE A 1 151 ? 22.262 -0.589 -35.329 1.00 45.34 151 PHE A O 1
ATOM 1216 N N . VAL A 1 152 ? 21.193 -2.522 -35.862 1.00 46.03 152 VAL A N 1
ATOM 1217 C CA . VAL A 1 152 ? 19.808 -2.269 -35.441 1.00 46.03 152 VAL A CA 1
ATOM 1218 C C . VAL A 1 152 ? 19.331 -0.827 -35.615 1.00 46.03 152 VAL A C 1
ATOM 1220 O O . VAL A 1 152 ? 19.627 0.065 -34.830 1.00 46.03 152 VAL A O 1
ATOM 1223 N N . ASP A 1 153 ? 18.485 -0.673 -36.623 1.00 43.16 153 ASP A N 1
ATOM 1224 C CA . ASP A 1 153 ? 17.642 0.478 -36.913 1.00 43.16 153 ASP A CA 1
ATOM 1225 C C . ASP A 1 153 ? 17.202 1.241 -35.633 1.00 43.16 153 ASP A C 1
ATOM 1227 O O . ASP A 1 153 ? 16.333 0.758 -34.899 1.00 43.16 153 ASP A O 1
ATOM 1231 N N . PRO A 1 154 ? 17.767 2.429 -35.323 1.00 45.19 154 PRO A N 1
ATOM 1232 C CA . PRO A 1 154 ? 17.507 3.135 -34.059 1.00 45.19 154 PRO A CA 1
ATOM 1233 C C . PRO A 1 154 ? 16.064 3.640 -33.933 1.00 45.19 154 PRO A C 1
ATOM 1235 O O . PRO A 1 154 ? 15.626 4.027 -32.853 1.00 45.19 154 PRO A O 1
ATOM 1238 N N . ARG A 1 155 ? 15.309 3.628 -35.037 1.00 43.62 155 ARG A N 1
ATOM 1239 C CA . ARG A 1 155 ? 13.890 3.995 -35.088 1.00 43.62 155 ARG A CA 1
ATOM 1240 C C . ARG A 1 155 ? 12.950 2.788 -35.191 1.00 43.62 155 ARG A C 1
ATOM 1242 O O . ARG A 1 155 ? 11.744 3.008 -35.277 1.00 43.62 155 ARG A O 1
ATOM 1249 N N . LEU A 1 156 ? 13.468 1.548 -35.212 1.00 50.62 156 LEU A N 1
ATOM 1250 C CA . LEU A 1 156 ? 12.692 0.306 -35.406 1.00 50.62 156 LEU A CA 1
ATOM 1251 C C . LEU A 1 156 ? 11.578 0.455 -36.466 1.00 50.62 156 LEU A C 1
ATOM 1253 O O . LEU A 1 156 ? 10.410 0.094 -36.246 1.00 50.62 156 LEU A O 1
ATOM 1257 N N . THR A 1 157 ? 11.923 1.074 -37.596 1.00 43.84 157 THR A N 1
ATOM 1258 C CA . THR A 1 157 ? 10.937 1.494 -38.599 1.00 43.84 157 THR A CA 1
ATOM 1259 C C . THR A 1 157 ? 10.491 0.303 -39.448 1.00 43.84 157 THR A C 1
ATOM 1261 O O . THR A 1 157 ? 9.349 0.264 -39.898 1.00 43.84 157 THR A O 1
ATOM 1264 N N . TYR A 1 158 ? 11.337 -0.725 -39.561 1.00 46.28 158 TYR A N 1
ATOM 1265 C CA . TYR A 1 158 ? 11.010 -2.004 -40.194 1.00 46.28 158 TYR A CA 1
ATOM 1266 C C . TYR A 1 158 ? 10.543 -3.060 -39.179 1.00 46.28 158 TYR A C 1
ATOM 1268 O O . TYR A 1 158 ? 10.968 -3.069 -38.021 1.00 46.28 158 TYR A O 1
ATOM 1276 N N . SER A 1 159 ? 9.674 -3.979 -39.620 1.00 50.31 159 SER A N 1
ATOM 1277 C CA . SER A 1 159 ? 9.370 -5.188 -38.845 1.00 50.31 159 SER A CA 1
ATOM 1278 C C . SER A 1 159 ? 10.625 -6.057 -38.777 1.00 50.31 159 SER A C 1
ATOM 1280 O O . SER A 1 159 ? 11.204 -6.392 -39.807 1.00 50.31 159 SER A O 1
ATOM 1282 N N . MET A 1 160 ? 11.072 -6.411 -37.573 1.00 52.38 160 MET A N 1
ATOM 1283 C CA . MET A 1 160 ? 12.320 -7.159 -37.367 1.00 52.38 160 MET A CA 1
ATOM 1284 C C . MET A 1 160 ? 12.315 -8.537 -38.049 1.00 52.38 160 MET A C 1
ATOM 1286 O O . MET A 1 160 ? 13.384 -9.048 -38.384 1.00 52.38 160 MET A O 1
ATOM 1290 N N . ASP A 1 161 ? 11.130 -9.091 -38.313 1.00 56.22 161 ASP A N 1
ATOM 1291 C CA . ASP A 1 161 ? 10.928 -10.373 -38.993 1.00 56.22 161 ASP A CA 1
ATOM 1292 C C . ASP A 1 161 ? 11.461 -10.363 -40.437 1.00 56.22 161 ASP A C 1
ATOM 1294 O O . ASP A 1 161 ? 12.139 -11.299 -40.863 1.00 56.22 161 ASP A O 1
ATOM 1298 N N . THR A 1 162 ? 11.244 -9.273 -41.185 1.00 58.97 162 THR A N 1
ATOM 1299 C CA . THR A 1 162 ? 11.639 -9.190 -42.604 1.00 58.97 162 THR A CA 1
ATOM 1300 C C . THR A 1 162 ? 13.152 -9.052 -42.778 1.00 58.97 162 THR A C 1
ATOM 1302 O O . THR A 1 162 ? 13.726 -9.594 -43.724 1.00 58.97 162 THR A O 1
ATOM 1305 N N . VAL A 1 163 ? 13.821 -8.385 -41.833 1.00 54.22 163 VAL A N 1
ATOM 1306 C CA . VAL A 1 163 ? 15.285 -8.221 -41.807 1.00 54.22 163 VAL A CA 1
ATOM 1307 C C . VAL A 1 163 ? 15.989 -9.527 -41.411 1.00 54.22 163 VAL A C 1
ATOM 1309 O O . VAL A 1 163 ? 17.097 -9.810 -41.881 1.00 54.22 163 VAL A O 1
ATOM 1312 N N . TYR A 1 164 ? 15.360 -10.339 -40.557 1.00 55.59 164 TYR A N 1
ATOM 1313 C CA . TYR A 1 164 ? 15.939 -11.588 -40.062 1.00 55.59 164 TYR A CA 1
ATOM 1314 C C . TYR A 1 164 ? 15.884 -12.724 -41.091 1.00 55.59 164 TYR A C 1
ATOM 1316 O O . TYR A 1 164 ? 16.889 -13.421 -41.276 1.00 55.59 164 TYR A O 1
ATOM 1324 N N . ASP A 1 165 ? 14.772 -12.873 -41.815 1.00 59.59 165 ASP A N 1
ATOM 1325 C CA . ASP A 1 165 ? 14.589 -13.966 -42.781 1.00 59.59 165 ASP A CA 1
ATOM 1326 C C . ASP A 1 165 ? 15.523 -13.870 -43.998 1.00 59.59 165 ASP A C 1
ATOM 1328 O O . ASP A 1 165 ? 16.061 -14.884 -44.455 1.00 59.59 165 ASP A O 1
ATOM 1332 N N . GLN A 1 166 ? 15.807 -12.661 -44.493 1.00 60.97 166 GLN A N 1
ATOM 1333 C CA . GLN A 1 166 ? 16.736 -12.470 -45.616 1.00 60.97 166 GLN A CA 1
ATOM 1334 C C . GLN A 1 166 ? 18.184 -12.848 -45.268 1.00 60.97 166 GLN A C 1
ATOM 1336 O O . GLN A 1 166 ? 18.879 -13.449 -46.087 1.00 60.97 166 GLN A O 1
ATOM 1341 N N . ARG A 1 167 ? 18.653 -12.546 -44.048 1.00 56.56 167 ARG A N 1
ATOM 1342 C CA . ARG A 1 167 ? 20.033 -12.856 -43.618 1.00 56.56 167 ARG A CA 1
ATOM 1343 C C . ARG A 1 167 ? 20.235 -14.311 -43.197 1.00 56.56 167 ARG A C 1
ATOM 1345 O O . ARG A 1 167 ? 21.364 -14.795 -43.262 1.00 56.56 167 ARG A O 1
ATOM 1352 N N . LEU A 1 168 ? 19.185 -15.000 -42.749 1.00 58.66 168 LEU A N 1
ATOM 1353 C CA . LEU A 1 168 ? 19.260 -16.404 -42.330 1.00 58.66 168 LEU A CA 1
ATOM 1354 C C . LEU A 1 168 ? 19.428 -17.359 -43.519 1.00 58.66 168 LEU A C 1
ATOM 1356 O O . LEU A 1 168 ? 20.166 -18.338 -43.396 1.00 58.66 168 LEU A O 1
ATOM 1360 N N . ARG A 1 169 ? 18.827 -17.038 -44.675 1.00 60.94 169 ARG A N 1
ATOM 1361 C CA . ARG A 1 169 ? 18.905 -17.845 -45.910 1.00 60.94 169 ARG A CA 1
ATOM 1362 C C . ARG A 1 169 ? 20.330 -18.059 -46.432 1.00 60.94 169 ARG A C 1
ATOM 1364 O O . ARG A 1 169 ? 20.600 -19.094 -47.024 1.00 60.94 169 ARG A O 1
ATOM 1371 N N . LEU A 1 170 ? 21.235 -17.111 -46.187 1.00 65.88 170 LEU A N 1
ATOM 1372 C CA . LEU A 1 170 ? 22.619 -17.134 -46.682 1.00 65.88 170 LEU A CA 1
ATOM 1373 C C . LEU A 1 170 ? 23.619 -17.746 -45.683 1.00 65.88 170 LEU A C 1
ATOM 1375 O O . LEU A 1 170 ? 24.824 -17.716 -45.917 1.00 65.88 170 LEU A O 1
ATOM 1379 N N . THR A 1 171 ? 23.153 -18.271 -44.544 1.00 66.56 171 THR A N 1
ATOM 1380 C CA . THR A 1 171 ? 24.032 -18.786 -43.482 1.00 66.56 171 THR A CA 1
ATOM 1381 C C . THR A 1 171 ? 23.874 -20.277 -43.230 1.00 66.56 171 THR A C 1
ATOM 1383 O O . THR A 1 171 ? 22.785 -20.827 -43.348 1.00 66.56 171 THR A O 1
ATOM 1386 N N . SER A 1 172 ? 24.973 -20.930 -42.835 1.00 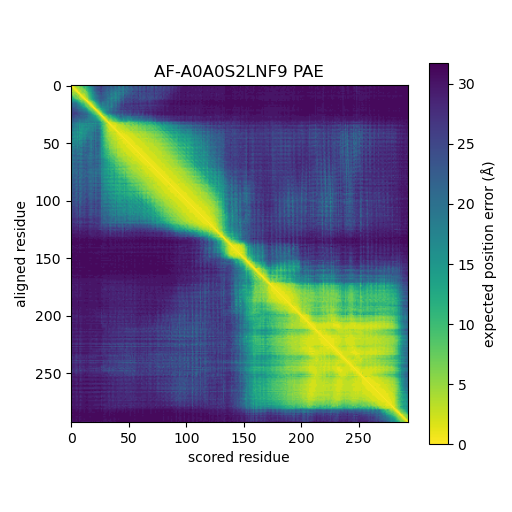77.50 172 SER A N 1
ATOM 1387 C CA . SER A 1 172 ? 24.978 -22.346 -42.444 1.00 77.50 172 SER A CA 1
ATOM 1388 C C . SER A 1 172 ? 23.893 -22.643 -41.399 1.00 77.50 172 SER A C 1
ATOM 1390 O O . SER A 1 172 ? 23.712 -21.867 -40.454 1.00 77.50 172 SER A O 1
ATOM 1392 N N . LYS A 1 173 ? 23.210 -23.793 -41.537 1.00 75.25 173 LYS A N 1
ATOM 1393 C CA . LYS A 1 173 ? 22.070 -24.220 -40.697 1.00 75.25 173 LYS A CA 1
ATOM 1394 C C . LYS A 1 173 ? 22.343 -24.064 -39.191 1.00 75.25 173 LYS A C 1
ATOM 1396 O O . LYS A 1 173 ? 21.468 -23.619 -38.451 1.00 75.25 173 LYS A O 1
ATOM 1401 N N . LYS A 1 174 ? 23.577 -24.344 -38.744 1.00 75.12 174 LYS A N 1
ATOM 1402 C CA . LYS A 1 174 ? 24.007 -24.197 -37.339 1.00 75.12 174 LYS A CA 1
ATOM 1403 C C . LYS A 1 174 ? 24.035 -22.733 -36.875 1.00 75.12 174 LYS A C 1
ATOM 1405 O O . LYS A 1 174 ? 23.532 -22.416 -35.800 1.00 75.12 174 LYS A O 1
ATOM 1410 N N . MET A 1 175 ? 24.590 -21.826 -37.683 1.00 70.06 175 MET A N 1
ATOM 1411 C CA . MET A 1 175 ? 24.606 -20.391 -37.364 1.00 70.06 175 MET A CA 1
ATOM 1412 C C . MET A 1 175 ? 23.213 -19.768 -37.455 1.00 70.06 175 MET A C 1
ATOM 1414 O O . MET A 1 175 ? 22.884 -18.894 -36.651 1.00 70.06 175 MET A O 1
ATOM 1418 N N . ALA A 1 176 ? 22.391 -20.236 -38.395 1.00 72.31 176 ALA A N 1
ATOM 1419 C CA . ALA A 1 176 ? 21.011 -19.797 -38.531 1.00 72.31 176 ALA A CA 1
ATOM 1420 C C . ALA A 1 176 ? 20.189 -20.123 -37.270 1.00 72.31 176 ALA A C 1
ATOM 1422 O O . ALA A 1 176 ? 19.521 -19.243 -36.723 1.00 72.31 176 ALA A O 1
ATOM 1423 N N . ALA A 1 177 ? 20.318 -21.345 -36.742 1.00 75.69 177 ALA A N 1
ATOM 1424 C CA . ALA A 1 177 ? 19.668 -21.755 -35.497 1.00 75.69 177 ALA A CA 1
ATOM 1425 C C . ALA A 1 177 ? 20.119 -20.911 -34.290 1.00 75.69 177 ALA A C 1
ATOM 1427 O O . ALA A 1 177 ? 19.283 -20.412 -33.535 1.00 75.69 177 ALA A O 1
ATOM 1428 N N . LEU A 1 178 ? 21.429 -20.671 -34.139 1.00 75.06 178 LEU A N 1
ATOM 1429 C CA . LEU A 1 178 ? 21.964 -19.857 -33.041 1.00 75.06 178 LEU A CA 1
ATOM 1430 C C . LEU A 1 178 ? 21.447 -18.410 -33.087 1.00 75.06 178 LEU A C 1
ATOM 1432 O O . LEU A 1 178 ? 21.064 -17.843 -32.061 1.00 75.06 178 LEU A O 1
ATOM 1436 N N . ARG A 1 179 ? 21.407 -17.807 -34.281 1.00 73.50 179 ARG A N 1
ATOM 1437 C CA . ARG A 1 179 ? 20.869 -16.453 -34.473 1.00 73.50 179 ARG A CA 1
ATOM 1438 C C . ARG A 1 179 ? 19.373 -16.394 -34.203 1.00 73.50 179 ARG A C 1
ATOM 1440 O O . ARG A 1 179 ? 18.935 -15.446 -33.560 1.00 73.50 179 ARG A O 1
ATOM 1447 N N . LYS A 1 180 ? 18.613 -17.409 -34.620 1.00 75.38 180 LYS A N 1
ATOM 1448 C CA . LYS A 1 180 ? 17.179 -17.516 -34.328 1.00 75.38 180 LYS A CA 1
ATOM 1449 C C . LYS A 1 180 ? 16.915 -17.601 -32.824 1.00 75.38 180 LYS A C 1
ATOM 1451 O O . LYS A 1 180 ? 16.067 -16.870 -32.328 1.00 75.38 180 LYS A O 1
ATOM 1456 N N . HIS A 1 181 ? 17.683 -18.400 -32.083 1.00 76.31 181 HIS A N 1
ATOM 1457 C CA . HIS A 1 181 ? 17.578 -18.450 -30.620 1.00 76.31 181 HIS A CA 1
ATOM 1458 C C . HIS A 1 181 ? 17.932 -17.115 -29.960 1.00 76.31 181 HIS A C 1
ATOM 1460 O O . HIS A 1 181 ? 17.216 -16.652 -29.072 1.00 76.31 181 HIS A O 1
ATOM 1466 N N . LYS A 1 182 ? 19.015 -16.465 -30.407 1.00 78.88 182 LYS A N 1
ATOM 1467 C CA . LYS A 1 182 ? 19.403 -15.143 -29.898 1.00 78.88 182 LYS A CA 1
ATOM 1468 C C . LYS A 1 182 ? 18.323 -14.095 -30.181 1.00 78.88 182 LYS A C 1
ATOM 1470 O O . LYS A 1 182 ? 18.055 -13.262 -29.323 1.00 78.88 182 LYS A O 1
ATOM 1475 N N . TRP A 1 183 ? 17.689 -14.165 -31.347 1.00 76.81 183 TRP A N 1
ATOM 1476 C CA . TRP A 1 183 ? 16.571 -13.304 -31.717 1.00 76.81 183 TRP A CA 1
ATOM 1477 C C . TRP A 1 183 ? 15.335 -13.550 -30.865 1.00 76.81 183 TRP A C 1
ATOM 1479 O O . TRP A 1 183 ? 14.837 -12.601 -30.279 1.00 76.81 183 TRP A O 1
ATOM 1489 N N . GLN A 1 184 ? 14.894 -14.804 -30.723 1.00 79.31 184 GLN A N 1
ATOM 1490 C CA . GLN A 1 184 ? 13.758 -15.153 -29.865 1.00 79.31 184 GLN A CA 1
ATOM 1491 C C . GLN A 1 184 ? 13.975 -14.626 -28.450 1.00 79.31 184 GLN A C 1
ATOM 1493 O O . GLN A 1 184 ? 13.085 -14.017 -27.876 1.00 79.31 184 GLN A O 1
ATOM 1498 N N . ARG A 1 185 ? 15.195 -14.777 -27.923 1.00 80.50 185 ARG A N 1
ATOM 1499 C CA . ARG A 1 185 ? 15.567 -14.235 -26.617 1.00 80.50 185 ARG A CA 1
ATOM 1500 C C . ARG A 1 185 ? 15.426 -12.709 -26.567 1.00 80.50 185 ARG A C 1
ATOM 1502 O O . ARG A 1 185 ? 14.848 -12.194 -25.619 1.00 80.50 185 ARG A O 1
ATOM 1509 N N . LEU A 1 186 ? 15.938 -11.990 -27.567 1.00 78.00 186 LEU A N 1
ATOM 1510 C CA . LEU A 1 186 ? 15.816 -10.529 -27.643 1.00 78.00 186 LEU A CA 1
ATOM 1511 C C . LEU A 1 186 ? 14.360 -10.071 -27.792 1.00 78.00 186 LEU A C 1
ATOM 1513 O O . LEU A 1 186 ? 13.976 -9.102 -27.146 1.00 78.00 186 LEU A O 1
ATOM 1517 N N . GLU A 1 187 ? 13.552 -10.769 -28.584 1.00 80.75 187 GLU A N 1
ATOM 1518 C CA . GLU A 1 187 ? 12.130 -10.468 -28.759 1.00 80.75 187 GLU A CA 1
ATOM 1519 C C . GLU A 1 187 ? 11.355 -10.670 -27.450 1.00 80.75 187 GLU A C 1
ATOM 1521 O O . GLU A 1 187 ? 10.559 -9.811 -27.075 1.00 80.75 187 GLU A O 1
ATOM 1526 N N . THR A 1 188 ? 11.650 -11.729 -26.687 1.00 74.69 188 THR A N 1
ATOM 1527 C CA . THR A 1 188 ? 11.030 -11.954 -25.372 1.00 74.69 188 THR A CA 1
ATOM 1528 C C . THR A 1 188 ? 11.330 -10.819 -24.386 1.00 74.69 188 THR A C 1
ATOM 1530 O O . THR A 1 188 ? 10.445 -10.433 -23.627 1.00 74.69 188 THR A O 1
ATOM 1533 N N . TYR A 1 189 ? 12.546 -10.256 -24.398 1.00 79.31 189 TYR A N 1
ATOM 1534 C CA . TYR A 1 189 ? 12.923 -9.180 -23.468 1.00 79.31 189 TYR A CA 1
ATOM 1535 C C . TYR A 1 189 ? 12.525 -7.775 -23.942 1.00 79.31 189 TYR A C 1
ATOM 1537 O O . TYR A 1 189 ? 12.096 -6.956 -23.133 1.00 79.31 189 TYR A O 1
ATOM 1545 N N . PHE A 1 190 ? 12.670 -7.466 -25.235 1.00 78.25 190 PHE A N 1
ATOM 1546 C CA . PHE A 1 190 ? 12.535 -6.099 -25.762 1.00 78.25 190 PHE A CA 1
ATOM 1547 C C . PHE A 1 190 ? 11.305 -5.891 -26.657 1.00 78.25 190 PHE A C 1
ATOM 1549 O O . PHE A 1 190 ? 10.928 -4.747 -26.925 1.00 78.25 190 PHE A O 1
ATOM 1556 N N . GLY A 1 191 ? 10.633 -6.960 -27.090 1.00 78.44 191 GLY A N 1
ATOM 1557 C CA . GLY A 1 191 ? 9.441 -6.879 -27.942 1.00 78.44 191 GLY A CA 1
ATOM 1558 C C . GLY A 1 191 ? 8.295 -6.095 -27.291 1.00 78.44 191 GLY A C 1
ATOM 1559 O O . GLY A 1 191 ? 7.570 -5.363 -27.962 1.00 78.44 191 GLY A O 1
ATOM 1560 N N . GLY A 1 192 ? 8.161 -6.168 -25.963 1.00 76.25 192 GLY A N 1
ATOM 1561 C CA . GLY A 1 192 ? 7.184 -5.371 -25.212 1.00 76.25 192 GLY A CA 1
ATOM 1562 C C . GLY A 1 192 ? 7.488 -3.870 -25.251 1.00 76.25 192 GLY A C 1
ATOM 1563 O O . GLY A 1 192 ? 6.634 -3.068 -25.626 1.00 76.25 192 GLY A O 1
ATOM 1564 N N . VAL A 1 193 ? 8.732 -3.492 -24.943 1.00 78.12 193 VAL A N 1
ATOM 1565 C CA . VAL A 1 193 ? 9.176 -2.087 -24.893 1.00 78.12 193 VAL A CA 1
ATOM 1566 C C . VAL A 1 193 ? 9.071 -1.421 -26.265 1.00 78.12 193 VAL A C 1
ATOM 1568 O O . VAL A 1 193 ? 8.628 -0.280 -26.376 1.00 78.12 193 VAL A O 1
ATOM 1571 N N . THR A 1 194 ? 9.419 -2.144 -27.331 1.00 77.19 194 THR A N 1
ATOM 1572 C CA . THR A 1 194 ? 9.326 -1.625 -28.704 1.00 77.19 194 THR A CA 1
ATOM 1573 C C . THR A 1 194 ? 7.881 -1.385 -29.140 1.00 77.19 194 THR A C 1
ATOM 1575 O O . THR A 1 194 ? 7.600 -0.377 -29.791 1.00 77.19 194 THR A O 1
ATOM 1578 N N . LYS A 1 195 ? 6.943 -2.254 -28.739 1.00 77.62 195 LYS A N 1
ATOM 1579 C CA . LYS A 1 195 ? 5.503 -2.040 -28.951 1.00 77.62 195 LYS A CA 1
ATOM 1580 C C . LYS A 1 195 ? 5.002 -0.838 -28.157 1.00 77.62 195 LYS A C 1
ATOM 1582 O O . LYS A 1 195 ? 4.306 -0.002 -28.723 1.00 77.62 195 LYS A O 1
ATOM 1587 N N . MET A 1 196 ? 5.418 -0.693 -26.898 1.00 70.00 196 MET A N 1
ATOM 1588 C CA . MET A 1 196 ? 5.052 0.458 -26.064 1.00 70.00 196 MET A CA 1
ATOM 1589 C C . MET A 1 196 ? 5.586 1.782 -26.619 1.00 70.00 196 MET A C 1
ATOM 1591 O O . MET A 1 196 ? 4.869 2.776 -26.585 1.00 70.00 196 MET A O 1
ATOM 1595 N N . ALA A 1 197 ? 6.791 1.798 -27.195 1.00 76.44 197 ALA A N 1
ATOM 1596 C CA . ALA A 1 197 ? 7.355 2.988 -27.835 1.00 76.44 197 ALA A CA 1
ATOM 1597 C C . ALA A 1 197 ? 6.550 3.453 -29.065 1.00 76.44 197 ALA A C 1
ATOM 1599 O O . ALA A 1 197 ? 6.551 4.639 -29.389 1.00 76.44 197 ALA A O 1
ATOM 1600 N N . LYS A 1 198 ? 5.846 2.533 -29.740 1.00 77.44 198 LYS A N 1
ATOM 1601 C CA . LYS A 1 198 ? 4.961 2.830 -30.879 1.00 77.44 198 LYS A CA 1
ATOM 1602 C C . LYS A 1 198 ? 3.548 3.248 -30.447 1.00 77.44 198 LYS A C 1
ATOM 1604 O O . LYS A 1 198 ? 2.773 3.701 -31.285 1.00 77.44 198 LYS A O 1
ATOM 1609 N N . MET A 1 199 ? 3.200 3.091 -29.169 1.00 78.88 199 MET A N 1
ATOM 1610 C CA . MET A 1 199 ? 1.876 3.404 -28.628 1.00 78.88 199 MET A CA 1
ATOM 1611 C C . MET A 1 199 ? 1.850 4.800 -28.000 1.00 78.88 199 MET A C 1
ATOM 1613 O O . MET A 1 199 ? 2.784 5.231 -27.327 1.00 78.88 199 MET A O 1
ATOM 1617 N N . GLY A 1 200 ? 0.741 5.516 -28.186 1.00 81.44 200 GLY A N 1
ATOM 1618 C CA . GLY A 1 200 ? 0.528 6.799 -27.515 1.00 81.44 200 GLY A CA 1
ATOM 1619 C C . GLY A 1 200 ? 0.246 6.623 -26.019 1.00 81.44 200 GLY A C 1
ATOM 1620 O O . GLY A 1 200 ? -0.313 5.609 -25.600 1.00 81.44 200 GLY A O 1
ATOM 1621 N N . ARG A 1 201 ? 0.531 7.650 -25.204 1.00 79.75 201 ARG A N 1
ATOM 1622 C CA . ARG A 1 201 ? 0.292 7.625 -23.742 1.00 79.75 201 ARG A CA 1
ATOM 1623 C C . ARG A 1 201 ? -1.146 7.221 -23.372 1.00 79.75 201 ARG A C 1
ATOM 1625 O O . ARG A 1 201 ? -1.334 6.433 -22.457 1.00 79.75 201 ARG A O 1
ATOM 1632 N N . LYS A 1 202 ? -2.145 7.680 -24.139 1.00 82.62 202 LYS A N 1
ATOM 1633 C CA . LYS A 1 202 ? -3.567 7.328 -23.949 1.00 82.62 202 LYS A CA 1
ATOM 1634 C C . LYS A 1 202 ? -3.871 5.848 -24.217 1.00 82.62 202 LYS A C 1
ATOM 1636 O O . LYS A 1 202 ? -4.744 5.269 -23.587 1.00 82.62 202 LYS A O 1
ATOM 1641 N N . GLN A 1 203 ? -3.172 5.229 -25.168 1.00 83.94 203 GLN A N 1
ATOM 1642 C CA . GLN A 1 203 ? -3.323 3.796 -25.433 1.00 83.94 203 GLN A CA 1
ATOM 1643 C C . GLN A 1 203 ? -2.670 2.971 -24.323 1.00 83.94 203 GLN A C 1
ATOM 1645 O O . GLN A 1 203 ? -3.210 1.938 -23.947 1.00 83.94 203 GLN A O 1
ATOM 1650 N N . ILE A 1 204 ? -1.546 3.452 -23.781 1.00 82.06 204 ILE A N 1
ATOM 1651 C CA . ILE A 1 204 ? -0.846 2.809 -22.665 1.00 82.06 204 ILE A CA 1
ATOM 1652 C C . ILE A 1 204 ? -1.708 2.840 -21.398 1.00 82.06 204 ILE A C 1
ATOM 1654 O O . ILE A 1 204 ? -1.888 1.796 -20.782 1.00 82.06 204 ILE A O 1
ATOM 1658 N N . SER A 1 205 ? -2.303 3.985 -21.047 1.00 84.38 205 SER A N 1
ATOM 1659 C CA . SER A 1 205 ? -3.158 4.113 -19.854 1.00 84.38 205 SER A CA 1
ATOM 1660 C C . SER A 1 205 ? -4.460 3.306 -19.930 1.00 84.38 205 SER A C 1
ATOM 1662 O O . SER A 1 205 ? -5.041 2.977 -18.904 1.00 84.38 205 SER A O 1
ATOM 1664 N N . ASN A 1 206 ? -4.930 2.975 -21.138 1.00 87.88 206 ASN A N 1
ATOM 1665 C CA . ASN A 1 206 ? -6.108 2.120 -21.331 1.00 87.88 206 ASN A CA 1
ATOM 1666 C C . ASN A 1 206 ? -5.816 0.629 -21.095 1.00 87.88 206 ASN A C 1
ATOM 1668 O O . ASN A 1 206 ? -6.744 -0.182 -21.101 1.00 87.88 206 ASN A O 1
ATOM 1672 N N . ASN A 1 207 ? -4.545 0.255 -20.936 1.00 88.88 207 ASN A N 1
ATOM 1673 C CA . ASN A 1 207 ? -4.181 -1.101 -20.565 1.00 88.88 207 ASN A CA 1
ATOM 1674 C C . ASN A 1 207 ? -4.441 -1.339 -19.074 1.00 88.88 207 ASN A C 1
ATOM 1676 O O . ASN A 1 207 ? -4.598 -0.412 -18.279 1.00 88.88 207 ASN A O 1
ATOM 1680 N N . VAL A 1 208 ? -4.462 -2.616 -18.708 1.00 92.25 208 VAL A N 1
ATOM 1681 C CA . VAL A 1 208 ? -4.661 -3.073 -17.337 1.00 92.25 208 VAL A CA 1
ATOM 1682 C C . VAL A 1 208 ? -3.486 -3.962 -16.955 1.00 92.25 208 VAL A C 1
ATOM 1684 O O . VAL A 1 208 ? -3.106 -4.842 -17.730 1.00 92.25 208 VAL A O 1
ATOM 1687 N N . ALA A 1 209 ? -2.922 -3.732 -15.772 1.00 93.25 209 ALA A N 1
ATOM 1688 C CA . ALA A 1 209 ? -1.886 -4.569 -15.184 1.00 93.25 209 ALA A CA 1
ATOM 1689 C C . ALA A 1 209 ? -2.495 -5.484 -14.114 1.00 93.25 209 ALA A C 1
ATOM 1691 O O . ALA A 1 209 ? -3.292 -5.035 -13.290 1.00 93.25 209 ALA A O 1
ATOM 1692 N N . ILE A 1 210 ? -2.108 -6.760 -14.129 1.00 94.31 210 ILE A N 1
ATOM 1693 C CA . ILE A 1 210 ? -2.422 -7.729 -13.074 1.00 94.31 210 ILE A CA 1
ATOM 1694 C C . ILE A 1 210 ? -1.108 -8.021 -12.349 1.00 94.31 210 ILE A C 1
ATOM 1696 O O . ILE A 1 210 ? -0.178 -8.530 -12.974 1.00 94.31 210 ILE A O 1
ATOM 1700 N N . ILE A 1 211 ? -1.022 -7.649 -11.073 1.00 93.38 211 ILE A N 1
ATOM 1701 C CA . ILE A 1 211 ? 0.194 -7.723 -10.254 1.00 93.38 211 ILE A CA 1
ATOM 1702 C C . ILE A 1 211 ? 0.012 -8.782 -9.165 1.00 93.38 211 ILE A C 1
ATOM 1704 O O . ILE A 1 211 ? -1.052 -8.907 -8.555 1.00 93.38 211 ILE A O 1
ATOM 1708 N N . ILE A 1 212 ? 1.073 -9.548 -8.943 1.00 92.62 212 ILE A N 1
ATOM 1709 C CA . ILE A 1 212 ? 1.162 -10.668 -8.007 1.00 92.62 212 ILE A CA 1
ATOM 1710 C C . ILE A 1 212 ? 2.418 -10.419 -7.177 1.00 92.62 212 ILE A C 1
ATOM 1712 O O . ILE A 1 212 ? 3.419 -10.009 -7.763 1.00 92.62 212 ILE A O 1
ATOM 1716 N N . GLY A 1 213 ? 2.386 -10.638 -5.860 1.00 89.06 213 GLY A N 1
ATOM 1717 C CA . GLY A 1 213 ? 3.565 -10.399 -5.026 1.00 89.06 213 GLY A CA 1
ATOM 1718 C C . GLY A 1 213 ? 3.897 -8.912 -4.930 1.00 89.06 213 GLY A C 1
ATOM 1719 O O . GLY A 1 213 ? 4.957 -8.467 -5.369 1.00 89.06 213 GLY A O 1
ATOM 1720 N N . GLN A 1 214 ? 2.981 -8.108 -4.379 1.00 88.56 214 GLN A N 1
ATOM 1721 C CA . GLN A 1 214 ? 3.111 -6.643 -4.355 1.00 88.56 214 GLN A CA 1
ATOM 1722 C C . GLN A 1 214 ? 4.422 -6.162 -3.709 1.00 88.56 214 GLN A C 1
ATOM 1724 O O . GLN A 1 214 ? 4.974 -5.136 -4.114 1.00 88.56 214 GLN A O 1
ATOM 1729 N N . GLN A 1 215 ? 4.907 -6.890 -2.703 1.00 87.19 215 GLN A N 1
ATOM 1730 C CA . GLN A 1 215 ? 6.121 -6.556 -1.967 1.00 87.19 215 GLN A CA 1
ATOM 1731 C C . GLN A 1 215 ? 7.392 -6.755 -2.810 1.00 87.19 215 GLN A C 1
ATOM 1733 O O . GLN A 1 215 ? 8.293 -5.915 -2.756 1.00 87.19 215 GLN A O 1
ATOM 1738 N N . GLU A 1 216 ? 7.441 -7.811 -3.625 1.00 89.31 216 GLU A N 1
ATOM 1739 C CA . GLU A 1 216 ? 8.555 -8.094 -4.540 1.00 89.31 216 GLU A CA 1
ATOM 1740 C C . GLU A 1 216 ? 8.518 -7.165 -5.767 1.00 89.31 216 GLU A C 1
ATOM 1742 O O . GLU A 1 216 ? 9.546 -6.652 -6.212 1.00 89.31 216 GLU A O 1
ATOM 1747 N N . GLU A 1 217 ? 7.315 -6.849 -6.252 1.00 90.00 217 GLU A N 1
ATOM 1748 C CA . GLU A 1 217 ? 7.071 -6.111 -7.498 1.00 90.00 217 GLU A CA 1
ATOM 1749 C C . GLU A 1 217 ? 6.768 -4.612 -7.295 1.00 90.00 217 GLU A C 1
ATOM 1751 O O . GLU A 1 217 ? 6.077 -3.962 -8.089 1.00 90.00 217 GLU A O 1
ATOM 1756 N N . LEU A 1 218 ? 7.332 -3.999 -6.248 1.00 91.38 218 LEU A N 1
ATOM 1757 C CA . LEU A 1 218 ? 7.138 -2.571 -5.941 1.00 91.38 218 LEU A CA 1
ATOM 1758 C C . LEU A 1 218 ? 7.539 -1.631 -7.091 1.00 91.38 218 LEU A C 1
ATOM 1760 O O . LEU A 1 218 ? 6.979 -0.539 -7.236 1.00 91.38 218 LEU A O 1
ATOM 1764 N N . ASN A 1 219 ? 8.521 -2.023 -7.906 1.00 91.25 219 ASN A N 1
ATOM 1765 C CA . ASN A 1 219 ? 8.936 -1.243 -9.073 1.00 91.25 219 ASN A CA 1
ATOM 1766 C C . ASN A 1 219 ? 7.837 -1.219 -10.137 1.00 91.25 219 ASN A C 1
ATOM 1768 O O . ASN A 1 219 ? 7.495 -0.141 -10.626 1.00 91.25 219 ASN A O 1
ATOM 1772 N N . THR A 1 220 ? 7.226 -2.370 -10.406 1.00 91.06 220 THR A N 1
ATOM 1773 C CA . THR A 1 220 ? 6.117 -2.529 -11.349 1.00 91.06 220 THR A CA 1
ATOM 1774 C C . THR A 1 220 ? 4.909 -1.693 -10.926 1.00 91.06 220 THR A C 1
ATOM 1776 O O . THR A 1 220 ? 4.351 -0.957 -11.743 1.00 91.06 220 THR A O 1
ATOM 1779 N N . VAL A 1 221 ? 4.572 -1.688 -9.630 1.00 93.50 221 VAL A N 1
ATOM 1780 C CA . VAL A 1 221 ? 3.511 -0.828 -9.071 1.00 93.50 221 VAL A CA 1
ATOM 1781 C C . VAL A 1 221 ? 3.803 0.653 -9.341 1.00 93.50 221 VAL A C 1
ATOM 1783 O O . VAL A 1 221 ? 2.954 1.388 -9.848 1.00 93.50 221 VAL A O 1
ATOM 1786 N N . ARG A 1 222 ? 5.031 1.107 -9.063 1.00 93.62 222 ARG A N 1
ATOM 1787 C CA . ARG A 1 222 ? 5.431 2.508 -9.284 1.00 93.62 222 ARG A CA 1
ATOM 1788 C C . ARG A 1 222 ? 5.433 2.892 -10.760 1.00 93.62 222 ARG A C 1
ATOM 1790 O O . ARG A 1 222 ? 5.111 4.033 -11.090 1.00 93.62 222 ARG A O 1
ATOM 1797 N N . GLU A 1 223 ? 5.832 1.990 -11.647 1.00 91.06 223 GLU A N 1
ATOM 1798 C CA . GLU A 1 223 ? 5.801 2.226 -13.091 1.00 91.06 223 GLU A CA 1
ATOM 1799 C C . GLU A 1 223 ? 4.371 2.334 -13.613 1.00 91.06 223 GLU A C 1
ATOM 1801 O O . GLU A 1 223 ? 4.064 3.284 -14.335 1.00 91.06 223 GLU A O 1
ATOM 1806 N N . CYS A 1 224 ? 3.478 1.443 -13.178 1.00 92.12 224 CYS A N 1
ATOM 1807 C CA . CYS A 1 224 ? 2.061 1.506 -13.529 1.00 92.12 224 CYS A CA 1
ATOM 1808 C C . CYS A 1 224 ? 1.427 2.824 -13.067 1.00 92.12 224 CYS A C 1
ATOM 1810 O O . CYS A 1 224 ? 0.772 3.494 -13.866 1.00 92.12 224 CYS A O 1
ATOM 1812 N N . GLN A 1 225 ? 1.710 3.263 -11.835 1.00 91.75 225 GLN A N 1
ATOM 1813 C CA . GLN A 1 225 ? 1.247 4.557 -11.320 1.00 91.75 225 GLN A CA 1
ATOM 1814 C C . GLN A 1 225 ? 1.777 5.741 -12.144 1.00 91.75 225 GLN A C 1
ATOM 1816 O O . GLN A 1 225 ? 1.024 6.660 -12.460 1.00 91.75 225 GLN A O 1
ATOM 1821 N N . LYS A 1 226 ? 3.055 5.719 -12.548 1.00 90.69 226 LYS A N 1
ATOM 1822 C CA . LYS A 1 226 ? 3.639 6.766 -13.409 1.00 90.69 226 LYS A CA 1
ATOM 1823 C C . LYS A 1 226 ? 3.016 6.800 -14.803 1.00 90.69 226 LYS A C 1
ATOM 1825 O O . LYS A 1 226 ? 2.887 7.875 -15.386 1.00 90.69 226 LYS A O 1
ATOM 1830 N N . LEU A 1 227 ? 2.686 5.635 -15.355 1.00 89.12 227 LEU A N 1
ATOM 1831 C CA . LEU A 1 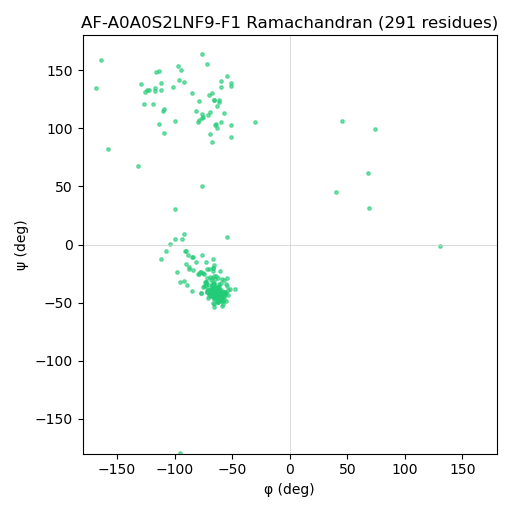227 ? 2.089 5.501 -16.684 1.00 89.12 227 LEU A CA 1
ATOM 1832 C C . LEU A 1 227 ? 0.561 5.678 -16.675 1.00 89.12 227 LEU A C 1
ATOM 1834 O O . LEU A 1 227 ? -0.029 5.809 -17.747 1.00 89.12 227 LEU A O 1
ATOM 1838 N N . GLY A 1 228 ? -0.068 5.715 -15.496 1.00 89.62 228 GLY A N 1
ATOM 1839 C CA . GLY A 1 228 ? -1.521 5.794 -15.339 1.00 89.62 228 GLY A CA 1
ATOM 1840 C C . GLY A 1 228 ? -2.239 4.512 -15.769 1.00 89.62 228 GLY A C 1
ATOM 1841 O O . GLY A 1 228 ? -3.341 4.585 -16.305 1.00 89.62 228 GLY A O 1
ATOM 1842 N N . ILE A 1 229 ? -1.592 3.356 -15.607 1.00 93.06 229 ILE A N 1
ATOM 1843 C CA . ILE A 1 229 ? -2.154 2.040 -15.931 1.00 93.06 229 ILE A CA 1
ATOM 1844 C C . ILE A 1 229 ? -2.977 1.556 -14.737 1.00 93.06 229 ILE A C 1
ATOM 1846 O O . ILE A 1 229 ? -2.480 1.557 -13.612 1.00 93.06 229 ILE A O 1
ATOM 1850 N N . LYS A 1 230 ? -4.212 1.108 -14.994 1.00 93.50 230 LYS A N 1
ATOM 1851 C CA . LYS A 1 230 ? -5.104 0.560 -13.964 1.00 93.50 230 LYS A CA 1
ATOM 1852 C C . LYS A 1 230 ? -4.548 -0.766 -13.432 1.00 93.50 230 LYS A C 1
ATOM 1854 O O . LYS A 1 230 ? -4.233 -1.651 -14.233 1.00 93.50 230 LYS A O 1
ATOM 1859 N N . MET A 1 231 ? -4.467 -0.927 -12.114 1.00 94.75 231 MET A N 1
ATOM 1860 C CA . MET A 1 231 ? -3.874 -2.116 -11.484 1.00 94.75 231 MET A CA 1
ATOM 1861 C C . MET A 1 231 ? -4.908 -2.984 -10.762 1.00 94.75 231 MET A C 1
ATOM 1863 O O . MET A 1 231 ? -5.700 -2.494 -9.956 1.00 94.75 231 MET A O 1
ATOM 1867 N N . PHE A 1 232 ? -4.844 -4.290 -11.013 1.00 94.75 232 PHE A N 1
ATOM 1868 C CA . PHE A 1 232 ? -5.474 -5.334 -10.209 1.00 94.75 232 PHE A CA 1
ATOM 1869 C C . PHE A 1 232 ? -4.372 -6.090 -9.480 1.00 94.75 232 PHE A C 1
ATOM 1871 O O . PHE A 1 232 ? -3.530 -6.708 -10.127 1.00 94.75 232 PHE A O 1
ATOM 1878 N N . THR A 1 233 ? -4.367 -6.040 -8.153 1.00 94.56 233 THR A N 1
ATOM 1879 C CA . THR A 1 233 ? -3.299 -6.647 -7.350 1.00 94.56 233 THR A CA 1
ATOM 1880 C C . THR A 1 233 ? -3.887 -7.661 -6.386 1.00 94.56 233 THR A C 1
ATOM 1882 O O . THR A 1 233 ? -4.883 -7.375 -5.715 1.00 94.56 233 THR A O 1
ATOM 1885 N N . ILE A 1 234 ? -3.269 -8.839 -6.328 1.00 94.06 234 ILE A N 1
ATOM 1886 C CA . ILE A 1 234 ? -3.536 -9.817 -5.274 1.00 94.06 234 ILE A CA 1
ATOM 1887 C C . ILE A 1 234 ? -2.771 -9.362 -4.033 1.00 94.06 234 ILE A C 1
ATOM 1889 O O . ILE A 1 234 ? -1.573 -9.101 -4.112 1.00 94.06 234 ILE A O 1
ATOM 1893 N N . VAL A 1 235 ? -3.488 -9.174 -2.930 1.00 92.88 235 VAL A N 1
ATOM 1894 C CA . VAL A 1 235 ? -2.952 -8.606 -1.689 1.00 92.88 235 VAL A CA 1
ATOM 1895 C C . VAL A 1 235 ? -3.099 -9.646 -0.591 1.00 92.88 235 VAL A C 1
ATOM 1897 O O . VAL A 1 235 ? -4.222 -10.050 -0.278 1.00 92.88 235 VAL A O 1
ATOM 1900 N N . ASP A 1 236 ? -1.969 -10.026 -0.004 1.00 91.31 236 ASP A N 1
ATOM 1901 C CA . ASP A 1 236 ? -1.908 -10.826 1.216 1.00 91.31 236 ASP A CA 1
ATOM 1902 C C . ASP A 1 236 ? -1.759 -9.935 2.471 1.00 91.31 236 ASP A C 1
ATOM 1904 O O . ASP A 1 236 ? -1.737 -8.703 2.397 1.00 91.31 236 ASP A O 1
ATOM 1908 N N . THR A 1 237 ? -1.678 -10.549 3.649 1.00 90.62 237 THR A N 1
ATOM 1909 C CA . THR A 1 237 ? -1.595 -9.900 4.966 1.00 90.62 237 THR A CA 1
ATOM 1910 C C . THR A 1 237 ? -0.457 -8.882 5.116 1.00 90.62 237 THR A C 1
ATOM 1912 O O . THR A 1 237 ? -0.587 -7.919 5.872 1.00 90.62 237 THR A O 1
ATOM 1915 N N . ASN A 1 238 ? 0.645 -9.067 4.389 1.00 90.38 238 ASN A N 1
ATOM 1916 C CA . ASN A 1 238 ? 1.836 -8.210 4.406 1.00 90.38 238 ASN A CA 1
ATOM 1917 C C . ASN A 1 238 ? 1.807 -7.070 3.364 1.00 90.38 238 ASN A C 1
ATOM 1919 O O . ASN A 1 238 ? 2.703 -6.223 3.338 1.00 90.38 238 ASN A O 1
ATOM 1923 N N . SER A 1 239 ? 0.793 -7.039 2.503 1.00 89.81 239 SER A N 1
ATOM 1924 C CA . SER A 1 239 ? 0.721 -6.150 1.348 1.00 89.81 239 SER A CA 1
ATOM 1925 C C . SER A 1 239 ? -0.099 -4.885 1.650 1.00 89.81 239 SER A C 1
ATOM 1927 O O . SER A 1 239 ? -0.971 -4.862 2.518 1.00 89.81 239 SER A O 1
ATOM 1929 N N . ASN A 1 240 ? 0.179 -3.782 0.945 1.00 90.94 240 ASN A N 1
ATOM 1930 C CA . ASN A 1 240 ? -0.494 -2.498 1.160 1.00 90.94 240 ASN A CA 1
ATOM 1931 C C . ASN A 1 240 ? -1.609 -2.270 0.116 1.00 90.94 240 ASN A C 1
ATOM 1933 O O . ASN A 1 240 ? -1.319 -1.875 -1.025 1.00 90.94 240 ASN A O 1
ATOM 1937 N N . PRO A 1 241 ? -2.897 -2.395 0.495 1.00 91.06 241 PRO A N 1
ATOM 1938 C CA . PRO A 1 241 ? -4.014 -2.274 -0.442 1.00 91.06 241 PRO A CA 1
ATOM 1939 C C . PRO A 1 241 ? -4.159 -0.865 -1.032 1.00 91.06 241 PRO A C 1
ATOM 1941 O O . PRO A 1 241 ? -4.784 -0.703 -2.074 1.00 91.06 241 PRO A O 1
ATOM 1944 N N . ARG A 1 242 ? -3.554 0.165 -0.421 1.00 92.06 242 ARG A N 1
ATOM 1945 C CA . ARG A 1 242 ? -3.657 1.558 -0.892 1.00 92.06 242 ARG A CA 1
ATOM 1946 C C . ARG A 1 242 ? -2.858 1.840 -2.163 1.00 92.06 242 ARG A C 1
ATOM 1948 O O . ARG A 1 242 ? -3.038 2.898 -2.757 1.00 92.06 242 ARG A O 1
ATOM 1955 N N . LEU A 1 243 ? -1.941 0.951 -2.549 1.00 89.94 243 LEU A N 1
ATOM 1956 C CA . LEU A 1 243 ? -1.103 1.147 -3.735 1.00 89.94 243 LEU A CA 1
ATOM 1957 C C . LEU A 1 243 ? -1.745 0.605 -5.025 1.00 89.94 243 LEU A C 1
ATOM 1959 O O . LEU A 1 243 ? -1.200 0.864 -6.096 1.00 89.94 243 LEU A O 1
ATOM 1963 N N . SER A 1 244 ? -2.862 -0.128 -4.932 1.00 89.94 244 SER A N 1
ATOM 1964 C CA . SER A 1 244 ? -3.578 -0.732 -6.066 1.00 89.94 244 SER A CA 1
ATOM 1965 C C . SER A 1 244 ? -4.960 -0.099 -6.254 1.00 89.94 244 SER A C 1
ATOM 1967 O O . SER A 1 244 ? -5.587 0.302 -5.278 1.00 89.94 244 SER A O 1
ATOM 1969 N N . ASP A 1 245 ? -5.461 -0.047 -7.493 1.00 93.62 245 ASP A N 1
ATOM 1970 C CA . ASP A 1 245 ? -6.816 0.455 -7.783 1.00 93.62 245 ASP A CA 1
ATOM 1971 C C . ASP A 1 245 ? -7.891 -0.576 -7.433 1.00 93.62 245 ASP A C 1
ATOM 1973 O O . ASP A 1 245 ? -8.954 -0.247 -6.907 1.00 93.62 245 ASP A O 1
ATOM 1977 N N . HIS A 1 246 ? -7.614 -1.837 -7.761 1.00 93.94 246 HIS A N 1
ATOM 1978 C CA . HIS A 1 246 ? -8.474 -2.971 -7.472 1.00 93.94 246 HIS A CA 1
ATOM 1979 C C . HIS A 1 246 ? -7.673 -4.015 -6.708 1.00 93.94 246 HIS A C 1
ATOM 1981 O O . HIS A 1 246 ? -6.550 -4.363 -7.087 1.00 93.94 246 HIS A O 1
ATOM 1987 N N . VAL A 1 247 ? -8.248 -4.487 -5.608 1.00 94.31 247 VAL A N 1
ATOM 1988 C CA . VAL A 1 247 ? -7.591 -5.393 -4.670 1.00 94.31 247 VAL A CA 1
ATOM 1989 C C . VAL A 1 247 ? -8.348 -6.711 -4.640 1.00 94.31 247 VAL A C 1
ATOM 1991 O O . VAL A 1 247 ? -9.572 -6.719 -4.515 1.00 94.31 247 VAL A O 1
ATOM 1994 N N . ILE A 1 248 ? -7.610 -7.812 -4.751 1.00 94.00 248 ILE A N 1
ATOM 1995 C CA . ILE A 1 248 ? -8.120 -9.170 -4.563 1.00 94.00 248 ILE A CA 1
ATOM 1996 C C . ILE A 1 248 ? -7.441 -9.718 -3.305 1.00 94.00 248 ILE A C 1
ATOM 1998 O O . ILE A 1 248 ? -6.254 -10.034 -3.365 1.00 94.00 248 ILE A O 1
ATOM 2002 N N . PRO A 1 249 ? -8.142 -9.789 -2.162 1.00 93.81 249 PRO A N 1
ATOM 2003 C CA . PRO A 1 249 ? -7.562 -10.343 -0.948 1.00 93.81 249 PRO A CA 1
ATOM 2004 C C . PRO A 1 249 ? -7.403 -11.857 -1.113 1.00 93.81 249 PRO A C 1
ATOM 2006 O O . PRO A 1 249 ? -8.397 -12.579 -1.206 1.00 93.81 249 PRO A O 1
ATOM 2009 N N . ALA A 1 250 ? -6.164 -12.332 -1.194 1.00 93.88 250 ALA A N 1
ATOM 2010 C CA . ALA A 1 250 ? -5.845 -13.753 -1.260 1.00 93.88 250 ALA A CA 1
ATOM 2011 C C . ALA A 1 250 ? -4.364 -13.991 -0.950 1.00 93.88 250 ALA A C 1
ATOM 2013 O O . ALA A 1 250 ? -3.538 -13.104 -1.132 1.00 93.88 250 ALA A O 1
ATOM 2014 N N . ASN A 1 251 ? -4.049 -15.223 -0.553 1.00 93.06 251 ASN A N 1
ATOM 2015 C CA . ASN A 1 251 ? -2.678 -15.683 -0.359 1.00 93.06 251 ASN A CA 1
ATOM 2016 C C . ASN A 1 251 ? -1.957 -15.795 -1.719 1.00 93.06 251 ASN A C 1
ATOM 2018 O O . ASN A 1 251 ? -2.330 -16.640 -2.545 1.00 93.06 251 ASN A O 1
ATOM 2022 N N . ASP A 1 252 ? -0.941 -14.961 -1.935 1.00 90.81 252 ASP A N 1
ATOM 2023 C CA . ASP A 1 252 ? -0.115 -14.915 -3.145 1.00 90.81 252 ASP A CA 1
ATOM 2024 C C . ASP A 1 252 ? 1.095 -15.870 -3.120 1.00 90.81 252 ASP A C 1
ATOM 2026 O O . ASP A 1 252 ? 1.563 -16.271 -4.188 1.00 90.81 252 ASP A O 1
ATOM 2030 N N . ASP A 1 253 ? 1.526 -16.341 -1.946 1.00 90.25 253 ASP A N 1
ATOM 2031 C CA . ASP A 1 253 ? 2.591 -17.348 -1.791 1.00 90.25 253 ASP A CA 1
ATOM 2032 C C . ASP A 1 253 ? 2.180 -18.735 -2.324 1.00 90.25 253 ASP A C 1
ATOM 2034 O O . ASP A 1 253 ? 2.999 -19.546 -2.777 1.00 90.25 253 ASP A O 1
ATOM 2038 N N . SER A 1 254 ? 0.882 -19.048 -2.285 1.00 92.75 254 SER A N 1
ATOM 2039 C CA . SER A 1 254 ? 0.369 -20.348 -2.719 1.00 92.75 254 SER A CA 1
ATOM 2040 C C . SER A 1 254 ? 0.200 -20.430 -4.235 1.00 92.75 254 SER A C 1
ATOM 2042 O O . SER A 1 254 ? -0.710 -19.848 -4.834 1.00 92.75 254 SER A O 1
ATOM 2044 N N . ARG A 1 255 ? 0.990 -21.306 -4.868 1.00 92.69 255 ARG A N 1
ATOM 2045 C CA . ARG A 1 255 ? 0.858 -21.626 -6.301 1.00 92.69 255 ARG A CA 1
ATOM 2046 C C . ARG A 1 255 ? -0.556 -22.079 -6.686 1.00 92.69 255 ARG A C 1
ATOM 2048 O O . ARG A 1 255 ? -1.010 -21.775 -7.789 1.00 92.69 255 ARG A O 1
ATOM 2055 N N . ASN A 1 256 ? -1.248 -22.811 -5.812 1.00 95.06 256 ASN A N 1
ATOM 2056 C CA . ASN A 1 256 ? -2.600 -23.300 -6.090 1.00 95.06 256 ASN A CA 1
ATOM 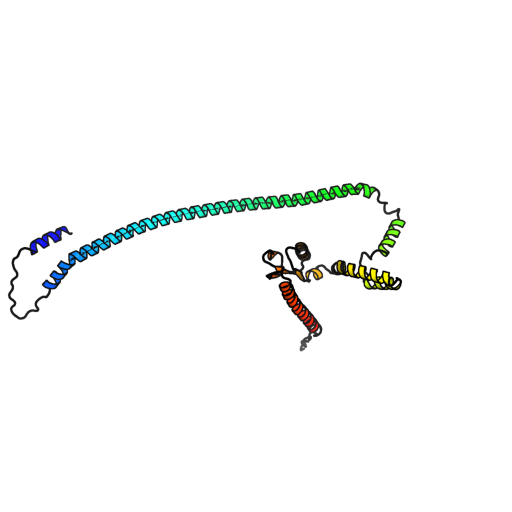2057 C C . ASN A 1 256 ? -3.612 -22.152 -6.109 1.00 95.06 256 ASN A C 1
ATOM 2059 O O . ASN A 1 256 ? -4.418 -22.074 -7.037 1.00 95.06 256 ASN A O 1
ATOM 2063 N N . THR A 1 257 ? -3.519 -21.238 -5.141 1.00 94.44 257 THR A N 1
ATOM 2064 C CA . THR A 1 257 ? -4.351 -20.029 -5.076 1.00 94.44 257 THR A CA 1
ATOM 2065 C C . THR A 1 257 ? -4.129 -19.168 -6.311 1.00 94.44 257 THR A C 1
ATOM 2067 O O . THR A 1 257 ? -5.077 -18.811 -7.012 1.00 94.44 257 THR A O 1
ATOM 2070 N N . MET A 1 258 ? -2.861 -18.943 -6.655 1.00 93.19 258 MET A N 1
ATOM 2071 C CA . MET A 1 258 ? -2.468 -18.194 -7.840 1.00 93.19 25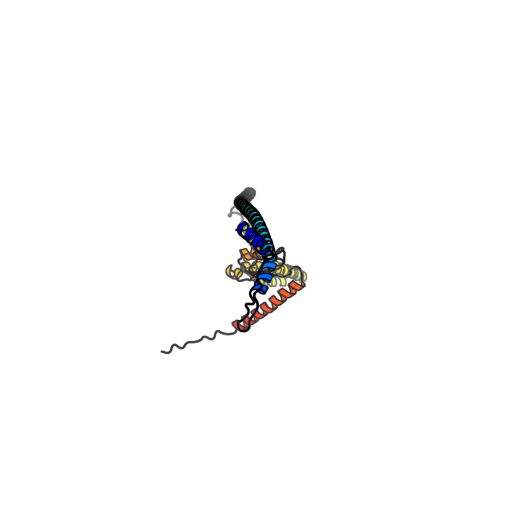8 MET A CA 1
ATOM 2072 C C . MET A 1 258 ? -3.007 -18.804 -9.132 1.00 93.19 258 MET A C 1
ATOM 2074 O O . MET A 1 258 ? -3.582 -18.104 -9.968 1.00 93.19 258 MET A O 1
ATOM 2078 N N . LYS A 1 259 ? -2.879 -20.125 -9.291 1.00 95.44 259 LYS A N 1
ATOM 2079 C CA . LYS A 1 259 ? -3.405 -20.842 -10.456 1.00 95.44 259 LYS A CA 1
ATOM 2080 C C . LYS A 1 259 ? -4.927 -20.741 -10.548 1.00 95.44 259 LYS A C 1
ATOM 2082 O O . LYS A 1 259 ? -5.443 -20.594 -11.654 1.00 95.44 259 LYS A O 1
ATOM 2087 N N . TYR A 1 260 ? -5.629 -20.822 -9.421 1.00 95.75 260 TYR A N 1
ATOM 2088 C CA . TYR A 1 260 ? -7.084 -20.719 -9.375 1.00 95.75 260 TYR A CA 1
ATOM 2089 C C . TYR A 1 260 ? -7.562 -19.322 -9.793 1.00 95.75 260 TYR A C 1
ATOM 2091 O O . TYR A 1 260 ? -8.325 -19.198 -10.750 1.00 95.75 260 TYR A O 1
ATOM 2099 N N . ILE A 1 261 ? -7.042 -18.270 -9.151 1.00 95.06 261 ILE A N 1
ATOM 2100 C CA . ILE A 1 261 ? -7.445 -16.878 -9.411 1.00 95.06 261 ILE A CA 1
ATOM 2101 C C . ILE A 1 261 ? -7.122 -16.477 -10.853 1.00 95.06 261 ILE A C 1
ATOM 2103 O O . ILE A 1 261 ? -7.989 -15.983 -11.574 1.00 95.06 261 ILE A O 1
ATOM 2107 N N . LEU A 1 262 ? -5.890 -16.726 -11.306 1.00 94.94 262 LEU A N 1
ATOM 2108 C CA . LEU A 1 262 ? -5.488 -16.398 -12.676 1.00 94.94 262 LEU A CA 1
ATOM 2109 C C . LEU A 1 262 ? -6.225 -17.254 -13.709 1.00 94.94 262 LEU A C 1
ATOM 2111 O O . LEU A 1 262 ? -6.509 -16.777 -14.809 1.00 94.94 262 LEU A O 1
ATOM 2115 N N . GLY A 1 263 ? -6.539 -18.504 -13.362 1.00 96.50 263 GLY A N 1
ATOM 2116 C CA . GLY A 1 263 ? -7.348 -19.398 -14.182 1.00 96.50 263 GLY A CA 1
ATOM 2117 C C . GLY A 1 263 ? -8.731 -18.813 -14.448 1.00 96.50 263 GLY A C 1
ATOM 2118 O O . GLY A 1 263 ? -9.104 -18.658 -15.610 1.00 96.50 263 GLY A O 1
ATOM 2119 N N . GLU A 1 264 ? -9.442 -18.412 -13.395 1.00 96.06 264 GLU A N 1
ATOM 2120 C CA . GLU A 1 264 ? -10.750 -17.753 -13.502 1.00 96.06 264 GLU A CA 1
ATOM 2121 C C . GLU A 1 264 ? -10.667 -16.408 -14.234 1.00 96.06 264 GLU A C 1
ATOM 2123 O O . GLU A 1 264 ? -11.444 -16.134 -15.147 1.00 96.06 264 GLU A O 1
ATOM 2128 N N . MET A 1 265 ? -9.673 -15.567 -13.937 1.00 94.88 265 MET A N 1
ATOM 2129 C CA . MET A 1 265 ? -9.482 -14.327 -14.700 1.00 94.88 265 MET A CA 1
ATOM 2130 C C . MET A 1 265 ? -9.325 -14.609 -16.200 1.00 94.88 265 MET A C 1
ATOM 2132 O O . MET A 1 265 ? -9.930 -13.938 -17.039 1.00 94.88 265 MET A O 1
ATOM 2136 N N . LEU A 1 266 ? -8.547 -15.630 -16.560 1.00 96.25 266 LEU A N 1
ATOM 2137 C CA . LEU A 1 266 ? -8.309 -16.001 -17.949 1.00 96.25 266 LEU A CA 1
ATOM 2138 C C . LEU A 1 266 ? -9.574 -16.522 -18.647 1.00 96.25 266 LEU A C 1
ATOM 2140 O O . LEU A 1 266 ? -9.771 -16.213 -19.830 1.00 96.25 266 LEU A O 1
ATOM 2144 N N . THR A 1 267 ? -10.426 -17.297 -17.966 1.00 97.38 267 THR A N 1
ATOM 2145 C CA . THR A 1 267 ? -11.695 -17.778 -18.544 1.00 97.38 267 THR A CA 1
ATOM 2146 C C . THR A 1 267 ? -12.601 -16.597 -18.895 1.00 97.38 267 THR A C 1
ATOM 2148 O O . THR A 1 267 ? -13.053 -16.505 -20.044 1.00 97.38 267 THR A O 1
ATOM 2151 N N . TYR A 1 268 ? -12.768 -15.634 -17.983 1.00 96.19 268 TYR A N 1
ATOM 2152 C CA . TYR A 1 268 ? -13.578 -14.434 -18.220 1.00 96.19 268 TYR A CA 1
ATOM 2153 C C . TYR A 1 268 ? -12.974 -13.485 -19.256 1.00 96.19 268 TYR A C 1
ATOM 2155 O O . TYR A 1 268 ? -13.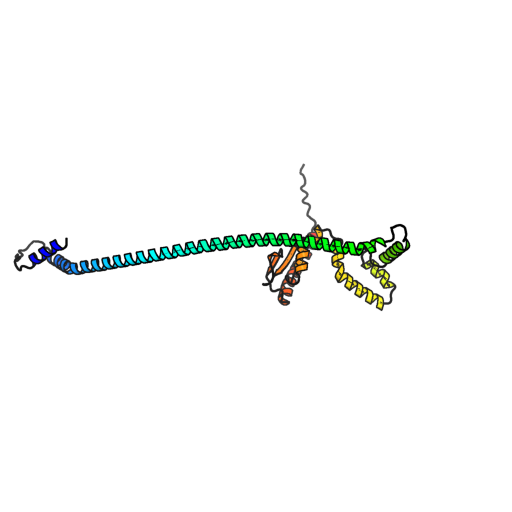703 -12.966 -20.104 1.00 96.19 268 TYR A O 1
ATOM 2163 N N . ILE A 1 269 ? -11.651 -13.295 -19.270 1.00 94.62 269 ILE A N 1
ATOM 2164 C CA . ILE A 1 269 ? -10.985 -12.483 -20.301 1.00 94.62 269 ILE A CA 1
ATOM 2165 C C . ILE A 1 269 ? -11.236 -13.082 -21.690 1.00 94.62 269 ILE A C 1
ATOM 2167 O O . ILE A 1 269 ? -11.602 -12.364 -22.625 1.00 94.62 269 ILE A O 1
ATOM 2171 N N . ARG A 1 270 ? -11.100 -14.405 -21.842 1.00 95.81 270 ARG A N 1
ATOM 2172 C CA . ARG A 1 270 ? -11.367 -15.096 -23.116 1.00 95.81 270 ARG A CA 1
ATOM 2173 C C . ARG A 1 270 ? -12.838 -15.013 -23.515 1.00 95.81 270 ARG A C 1
ATOM 2175 O O . ARG A 1 270 ? -13.137 -14.813 -24.695 1.00 95.81 270 ARG A O 1
ATOM 2182 N N . LEU A 1 271 ? -13.753 -15.151 -22.558 1.00 96.19 271 LEU A N 1
ATOM 2183 C CA . LEU A 1 271 ? -15.186 -14.963 -22.783 1.00 96.19 271 LEU A CA 1
ATOM 2184 C C . LEU A 1 271 ? -15.466 -13.549 -23.314 1.00 96.19 271 LEU A C 1
ATOM 2186 O O . LEU A 1 271 ? -16.086 -13.400 -24.369 1.00 96.19 271 LEU A O 1
ATOM 2190 N N . ALA A 1 272 ? -14.946 -12.522 -22.640 1.00 94.56 272 ALA A N 1
ATOM 2191 C CA . ALA A 1 272 ? -15.103 -11.125 -23.029 1.00 94.56 272 ALA A CA 1
ATOM 2192 C C . ALA A 1 272 ? -14.520 -10.847 -24.424 1.00 94.56 272 ALA A C 1
ATOM 2194 O O . ALA A 1 272 ? -15.147 -10.160 -25.231 1.00 94.56 272 ALA A O 1
ATOM 2195 N N . GLN A 1 273 ? -13.368 -11.433 -24.763 1.00 93.44 273 GLN A N 1
ATOM 2196 C CA . GLN A 1 273 ? -12.787 -11.339 -26.108 1.00 93.44 273 GLN A CA 1
ATOM 2197 C C . GLN A 1 273 ? -13.706 -11.948 -27.179 1.00 93.44 273 GLN A C 1
ATOM 2199 O O . GLN A 1 273 ? -13.940 -11.317 -28.214 1.00 93.44 273 GLN A O 1
ATOM 2204 N N . LYS A 1 274 ? -14.279 -13.135 -26.929 1.00 94.50 274 LYS A N 1
ATOM 2205 C CA . LYS A 1 274 ? -15.249 -13.767 -27.842 1.00 94.50 274 LYS A CA 1
ATOM 2206 C C . LYS A 1 274 ? -16.512 -12.918 -28.002 1.00 94.50 274 LYS A C 1
ATOM 2208 O O . LYS A 1 274 ? -16.998 -12.746 -29.121 1.00 94.50 274 LYS A O 1
ATOM 2213 N N . LEU A 1 275 ? -17.035 -12.365 -26.907 1.00 94.19 275 LEU A N 1
ATOM 2214 C CA . LEU A 1 275 ? -18.196 -11.471 -26.930 1.00 94.19 275 LEU A CA 1
ATOM 2215 C C . LEU A 1 275 ? -17.901 -10.199 -27.725 1.00 94.19 275 LEU A C 1
ATOM 2217 O O . LEU A 1 275 ? -18.685 -9.840 -28.599 1.00 94.19 275 LEU A O 1
ATOM 2221 N N . ARG A 1 276 ? -16.739 -9.576 -27.511 1.00 91.88 276 ARG A N 1
ATOM 2222 C CA . ARG A 1 276 ? -16.298 -8.395 -28.264 1.00 91.88 276 ARG A CA 1
ATOM 2223 C C . ARG A 1 276 ? -16.244 -8.666 -29.766 1.00 91.88 276 ARG A C 1
ATOM 2225 O O . ARG A 1 276 ? -16.702 -7.835 -30.541 1.00 91.88 276 ARG A O 1
ATOM 2232 N N . GLN A 1 277 ? -15.743 -9.831 -30.183 1.00 90.69 277 GLN A N 1
ATOM 2233 C CA . GLN A 1 277 ? -15.744 -10.229 -31.595 1.00 90.69 277 GLN A CA 1
ATOM 2234 C C . GLN A 1 277 ? -17.166 -10.406 -32.148 1.00 90.69 277 GLN A C 1
ATOM 2236 O O . GLN A 1 277 ? -17.441 -9.971 -33.263 1.00 90.69 277 GLN A O 1
ATOM 2241 N N . LYS A 1 278 ? -18.084 -11.016 -31.383 1.00 89.12 278 LYS A N 1
ATOM 2242 C CA . LYS A 1 278 ? -19.495 -11.160 -31.789 1.00 89.12 278 LYS A CA 1
ATOM 2243 C C . LYS A 1 278 ? -20.198 -9.807 -31.913 1.00 89.12 278 LYS A C 1
ATOM 2245 O O . LYS A 1 278 ? -20.909 -9.592 -32.888 1.00 89.12 278 LYS A O 1
ATOM 2250 N N . VAL A 1 279 ? -19.983 -8.904 -30.956 1.00 88.81 279 VAL A N 1
ATOM 2251 C CA . VAL A 1 279 ? -20.537 -7.542 -30.978 1.00 88.81 279 VAL A CA 1
ATOM 2252 C C . VAL A 1 279 ? -19.979 -6.758 -32.162 1.00 88.81 279 VAL A C 1
ATOM 2254 O O . VAL A 1 279 ? -20.754 -6.159 -32.891 1.00 88.81 279 VAL A O 1
ATOM 2257 N N . ALA A 1 280 ? -18.672 -6.834 -32.425 1.00 86.00 280 ALA A N 1
ATOM 2258 C CA . ALA A 1 280 ? -18.058 -6.166 -33.573 1.00 86.00 280 ALA A CA 1
ATOM 2259 C C . ALA A 1 280 ? -18.586 -6.672 -34.930 1.00 86.00 280 ALA A C 1
ATOM 2261 O O . ALA A 1 280 ? -18.605 -5.918 -35.897 1.00 86.00 280 ALA A O 1
ATOM 2262 N N . LYS A 1 281 ? -19.020 -7.939 -35.009 1.00 84.62 281 LYS A N 1
ATOM 2263 C CA . LYS A 1 281 ? -19.645 -8.519 -36.211 1.00 84.62 281 LYS A CA 1
ATOM 2264 C C . LYS A 1 281 ? -21.110 -8.115 -36.393 1.00 84.62 281 LYS A C 1
ATOM 2266 O O . LYS A 1 281 ? -21.609 -8.174 -37.512 1.00 84.62 281 LYS A O 1
ATOM 2271 N N . ARG A 1 282 ? -21.811 -7.727 -35.324 1.00 80.62 282 ARG A N 1
ATOM 2272 C CA . ARG A 1 282 ? -23.170 -7.186 -35.430 1.00 80.62 282 ARG A CA 1
ATOM 2273 C C . ARG A 1 282 ? -23.064 -5.750 -35.940 1.00 80.62 282 ARG A C 1
ATOM 2275 O O . ARG A 1 282 ? -22.598 -4.875 -35.219 1.00 80.62 282 ARG A O 1
ATOM 2282 N N . GLN A 1 283 ? -23.472 -5.507 -37.186 1.00 62.41 283 GLN A N 1
ATOM 2283 C CA . GLN A 1 283 ? -23.614 -4.138 -37.679 1.00 62.41 283 GLN A CA 1
ATOM 2284 C C . GLN A 1 283 ? -24.630 -3.386 -36.803 1.00 62.41 283 GLN A C 1
ATOM 2286 O O . GLN A 1 283 ? -25.644 -3.975 -36.414 1.00 62.41 283 GLN A O 1
ATOM 2291 N N . PRO A 1 284 ? -24.392 -2.104 -36.482 1.00 59.94 284 PRO A N 1
ATOM 2292 C CA . PRO A 1 284 ? -25.409 -1.296 -35.835 1.00 59.94 284 PRO A CA 1
ATOM 2293 C C . PRO A 1 284 ? -26.588 -1.171 -36.801 1.00 59.94 284 PRO A C 1
ATOM 2295 O O . PRO A 1 284 ? -26.433 -0.659 -37.910 1.00 59.94 284 PRO A O 1
ATOM 2298 N N . VAL A 1 285 ? -27.764 -1.651 -36.394 1.00 60.25 285 VAL A N 1
ATOM 2299 C CA . VAL A 1 285 ? -29.010 -1.389 -37.119 1.00 60.25 285 VAL A CA 1
ATOM 2300 C C . VAL A 1 285 ? -29.188 0.127 -37.125 1.00 60.25 285 VAL A C 1
ATOM 2302 O O . VAL A 1 285 ? -29.477 0.726 -36.090 1.00 60.25 285 VAL A O 1
ATOM 2305 N N . ARG A 1 286 ? -28.944 0.776 -38.270 1.00 53.47 286 ARG A N 1
ATOM 2306 C CA . ARG A 1 286 ? -29.311 2.180 -38.461 1.00 53.47 286 ARG A CA 1
ATOM 2307 C C . ARG A 1 286 ? -30.832 2.238 -38.387 1.00 53.47 286 ARG A C 1
ATOM 2309 O O . ARG A 1 286 ? -31.504 1.859 -39.338 1.00 53.47 286 ARG A O 1
ATOM 2316 N N . LEU A 1 287 ? -31.365 2.707 -37.264 1.00 55.59 287 LEU A N 1
ATOM 2317 C CA . LEU A 1 287 ? -32.746 3.164 -37.187 1.00 55.59 287 LEU A CA 1
ATOM 2318 C C . LEU A 1 287 ? -32.840 4.426 -38.050 1.00 55.59 287 LEU A C 1
ATOM 2320 O O . LEU A 1 287 ? -32.580 5.538 -37.592 1.00 55.59 287 LEU A O 1
ATOM 2324 N N . THR A 1 288 ? -33.116 4.249 -39.339 1.00 50.78 288 THR A N 1
ATOM 2325 C CA . THR A 1 288 ? -33.518 5.348 -40.211 1.00 50.78 288 THR A CA 1
ATOM 2326 C C . THR A 1 288 ? -34.909 5.772 -39.768 1.00 50.78 288 THR A C 1
ATOM 2328 O O . THR A 1 288 ? -35.902 5.173 -40.172 1.00 50.78 288 THR A O 1
ATOM 2331 N N . PHE A 1 289 ? -34.991 6.785 -38.908 1.00 54.25 289 PHE A N 1
ATOM 2332 C CA . PHE A 1 289 ? -36.235 7.522 -38.743 1.00 54.25 289 PHE A CA 1
ATOM 2333 C C . PHE A 1 289 ? -36.505 8.214 -40.078 1.00 54.25 289 PHE A C 1
ATOM 2335 O O . PHE A 1 289 ? -35.830 9.182 -40.434 1.00 54.25 289 PHE A O 1
ATOM 2342 N N . ALA A 1 290 ? -37.429 7.655 -40.860 1.00 49.81 290 ALA A N 1
ATOM 2343 C CA . ALA A 1 290 ? -37.977 8.338 -42.015 1.00 49.81 290 ALA A CA 1
ATOM 2344 C C . ALA A 1 290 ? -38.575 9.652 -41.501 1.00 49.81 290 ALA A C 1
ATOM 2346 O O . ALA A 1 290 ? -39.518 9.639 -40.713 1.00 49.81 290 ALA A O 1
ATOM 2347 N N . LYS A 1 291 ? -37.984 10.784 -41.892 1.00 51.91 291 LYS A N 1
ATOM 2348 C CA . LYS A 1 291 ? -38.647 12.079 -41.766 1.00 51.91 291 LYS A CA 1
ATOM 2349 C C . LYS A 1 291 ? -39.883 12.010 -42.658 1.00 51.91 291 LYS A C 1
ATOM 2351 O O . LYS A 1 291 ? -39.760 12.095 -43.876 1.00 51.91 291 LYS A O 1
ATOM 2356 N N . THR A 1 292 ? -41.042 11.769 -42.058 1.00 54.22 292 THR A N 1
ATOM 2357 C CA . THR A 1 292 ? -42.331 12.083 -42.674 1.00 54.22 292 THR A CA 1
ATOM 2358 C C . THR A 1 292 ? -42.378 13.584 -42.950 1.00 54.22 292 THR A C 1
ATOM 2360 O O . THR A 1 292 ? -41.891 14.368 -42.133 1.00 54.22 292 THR A O 1
ATOM 2363 N N . ALA A 1 293 ? -42.857 13.896 -44.155 1.00 51.94 293 ALA A N 1
ATOM 2364 C CA . ALA A 1 293 ? -42.839 15.187 -44.836 1.00 51.94 293 ALA A CA 1
ATOM 2365 C C . ALA A 1 293 ? -43.456 16.344 -44.043 1.00 51.94 293 ALA A C 1
ATOM 2367 O O . ALA A 1 293 ? -44.381 16.084 -43.241 1.00 51.94 293 ALA A O 1
#

Mean predicted aligned error: 20.66 Å

pLDDT: mean 77.89, std 19.59, range [35.19, 97.38]

Radius of gyration: 51.97 Å; Cα contacts (8 Å, |Δi|>4): 108; chains: 1; bounding box: 122×44×136 Å

Sequence (293 aa):
MINAMKTRYDIFNSNTLFASTAKSGGKAIVMSKLVHKFVTFLPFLAKSMEITQERLLTIQTTLKNIQAELQTVKADFTKFENLNGEVTSQLTLIKSKLLSEQETLRVLKLKLRRLAAEQRLLQFLPRLRSLPTLSQNSKMVETIQVLMRKFVDPRLTYSMDTVYDQRLRLTSKKMAALRKHKWQRLETYFGGVTKMAKMGRKQISNNVAIIIGQQEELNTVRECQKLGIKMFTIVDTNSNPRLSDHVIPANDDSRNTMKYILGEMLTYIRLAQKLRQKVAKRQPVRLTFAKTA

Nearest PDB structures (foldseek):
  8cwo-assembly1_B  TM=5.785E-01  e=4.267E-04  Cutibacterium acnes

Foldseek 3Di:
DVVVVVVVVVVVPPPDDDDDDDDDDDDDDPPPVVVVVVVVCVVVVVVVVVVVVVVVVVVVVVVVVVVVVVVVVVVVVVVVVVVVVVVVVVVVVVVVVVVVVVVVVVVVVVVVVVVVVVVVVVVCVVVVVPDPDPPPPPPVVVVVVVVCVVPDDPLPPDDVVVVLVVVLVPDDPVVSVVVVVVVVVCCVVCVVVNVVVVDDLVVQLPAEEEEFPCVVCVVVLVVCVVSNHAYEYEDEPPGDPVSHPHYDDDDRVDPVRVCVVVVVVVVVVVVVVVVVVVVVPDDPPPPPPPPDD

InterPro domains:
  IPR001865 Small ribosomal subunit protein uS2 [PF00318] (165-266)
  IPR005706 Small ribosomal subunit protein uS2, bacteria/mitochondria/plastid [MF_00291_B] (1-281)
  IPR005706 Small ribosomal subunit protein uS2, bacteria/mitochondria/plastid [PTHR12534] (184-283)
  IPR023591 Small ribosomal subunit protein uS2, flavodoxin-like domain superfamily [SSF52313] (155-281)

Organism: Mychonastes jurisii (NCBI:txid797708)

Secondary structure (DSSP, 8-state):
-THHHHHHHGGG-S---------SSS---TTHHHHHHHHHHHHHHHHHHHHHHHHHHHHHHHHHHHHHHHHHHHHHHHHHHHHHHHHHHHHHHHHHHHHHHHHHHHHHHHHHHHHHHHHHHHHHHHHHHTSPPTTS-HHHHHHHHHHHHHS--TT--S-HHHHHHHHHTTS-HHHHHHHHHHHHHHHHHHHHHHHHHHS-HHHHHTSEEEE--TTTTHHHHHHHHHHT-EEEEEE-TTS-GGG-SEEEES-SS-HHHHHHHHHHHHHHHHHHHHHHHHHHHS-----------

Solvent-accessible surface area (backbone atoms only — not comparable to full-atom values): 17315 Å² total; per-residue (Å²): 121,70,75,70,52,58,68,55,53,66,68,70,68,58,93,71,88,84,89,74,86,86,73,91,88,68,90,77,78,81,53,64,70,54,52,52,56,50,61,72,42,47,64,57,52,53,52,51,52,52,52,51,51,53,50,51,50,53,52,53,52,52,50,52,52,52,52,52,53,53,51,52,54,50,54,51,50,54,52,50,53,52,50,52,51,52,52,52,53,52,52,54,54,53,51,53,52,52,54,53,51,53,50,53,52,52,53,49,53,53,52,51,52,50,51,55,49,53,54,51,50,58,70,45,47,71,65,58,71,72,52,79,62,98,83,79,52,67,66,57,53,48,49,46,52,53,47,43,72,70,52,68,61,92,74,64,83,64,66,69,67,68,64,49,56,65,61,38,74,81,42,59,73,70,59,32,51,53,50,50,54,55,45,53,53,48,44,73,71,44,47,61,59,58,53,53,73,75,47,53,70,73,61,53,27,72,40,74,46,80,47,68,47,57,79,82,39,48,65,58,52,54,49,30,61,75,56,52,30,47,36,39,28,43,36,37,96,91,42,68,70,86,78,41,80,35,76,43,84,41,62,62,88,40,66,66,51,45,50,50,56,52,48,52,53,49,54,52,51,52,48,50,52,53,49,51,53,54,54,70,68,50,74,80,79,76,82,74,76,75,80,76,131

=== Feature glossary ===
Legend for the data blocks above and below:

— What the protein is —

The amino-acid sequence is the protein's primary structure: the linear order of residues from the N-terminus to the C-terminus, written in one-letter code. Everything else here — the 3D coordinates, the secondary structure, the domain annotations — is ultimately a consequence of this string.

Functional annotations link the protein to curated databases. InterPro entries identify conserved domains and families by matching the sequence against member-database signatures (Pfam, PROSITE, CDD, …). Gene Ontology (GO) terms describe molecular function, biological process, and cellular component in a controlled vocabulary. CATH places the structure in a hierarchical fold classification (Class/Architecture/Topology/Homologous-superfamily). The organism is the source species.

— Where its atoms are —

Atomic coordinates in PDBx/mmCIF format — the same representation the Protein Data Bank distributes. Each line of the _atom_site loop places one backbone atom in Cartesian space (units: ångströms, origin: arbitrary).

The six renders are orthographic views along the three Cartesian axes in both directions. Representation (cartoon, sticks, or surface) and color scheme (sequence-rainbow or by-chain) vary across proteins so the training set covers all the common visualization conventions.

— Local backbone conformation —

Eight-state secondary structure (DSSP): H is the canonical α-helix, G the tighter 3₁₀-helix, I the wider π-helix; E/B are β-structure, T and S are turns and bends, and '-' is everything else. DSSP derives these from the pattern of main-chain N–H···O=C hydrogen bonds, not from the sequence.

Three-state secondary structure (P-SEA) collapses the eight DSSP classes into helix (a), strand (b), and coil (c). P-SEA assigns these from Cα geometry alone — distances and angles — without requiring backbone oxygens, so it works on any Cα trace.

φ (phi) and ψ (psi) are the two rotatable backbone dihedrals per residue: φ is the C(i-1)–N–Cα–C torsion, ψ is the N–Cα–C–N(i+1) torsion, both in degrees on (−180°, 180°]. α-helical residues cluster near (−60°, −45°); β-strand residues near (−120°, +130°). A Ramachandran plot is simply a scatter of (φ, ψ) for every residue.

— Global shape and packing —

The geometric summary reports three shape descriptors. Rg (radius of gyration) measures how spread out the Cα atoms are about their centre of mass; compact globular proteins have small Rg, elongated or unfolded ones large. Cα contacts (<8 Å, |i−j|>4) count long-range residue pairs in spatial proximity — high for tightly packed folds, near zero for rods or random coil. The bounding-box extents give the protein's footprint along x, y, z in Å.

SASA measures how much of the protein is reachable by solvent. It is computed by rolling a water-sized probe over the atomic surface and summing the exposed area (Å²). Per-residue SASA distinguishes core (buried, low SASA) from surface (exposed, high SASA) residues; total SASA is a whole-molecule size measure.

Plot images: a contact map (which residues are close in 3D, as an N×N binary image), a Ramachandran scatter (backbone torsion angles, revealing secondary-structure composition at a glance), and — for AlphaFold structures — a PAE heatmap (pairwise prediction confidence).

— Structural neighborhood —

A 3Di character summarizes, for each residue, the relative orientation of the Cα frame of its nearest spatial neighbor. Because it encodes fold topology rather than chemistry, 3Di alignments detect remote structural similarity that sequence alignment misses.

The Foldseek neighbor list gives the closest experimentally determined structures in the PDB, ranked by structural alignment. TM-score near 1 means near-identical fold; near 0.3 means only rough topology match. This is how one finds what a novel AlphaFold prediction most resembles in the solved-structure universe.

— Confidence and disorder —

For AlphaFold models, th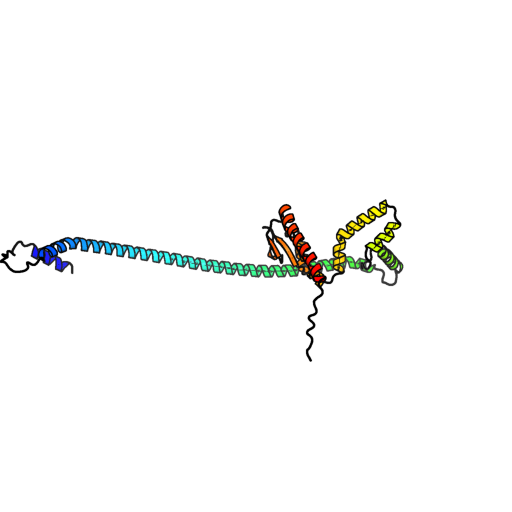e B-factor field carries pLDDT — the model's own estimate of local accuracy on a 0–100 scale. Regions with pLDDT<50 should be treated as essentially unmodeled; they often correspond to intrinsically disordered segments.

Crystallographic B-factors measure how much each atom's electron density is smeared out, in Å². They rise in mobile loops and surface residues and fall in the buried interior. In AlphaFold models this column is repurposed to hold pLDDT instead.

Predicted Aligned Error (PAE) is an AlphaFold confidence matrix: entry (i, j) is the expected error in the position of residue j, in ångströms, when the prediction is superimposed on the true structure at residue i. Low PAE within a block of residues means that block is internally rigid and well-predicted; high PAE between two blocks means their relative placement is uncertain even if each block individually is confident.